Protein AF-A0A196S9U8-F1 (afdb_monomer_lite)

Sequence (326 aa):
GNDSFGKNVRATVTFNVAHRAVQVQTSEQLFKETKAAKAVVLGADIMLGTNAAGEVLPLSERESMLGKMKSTYNIEFYKNTNAEANA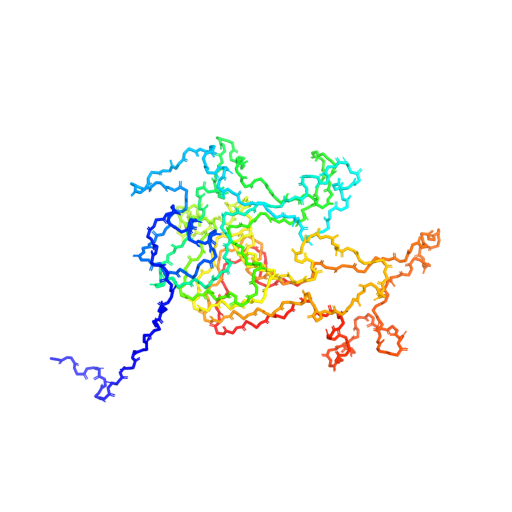YVKYVLEFKNDVYGNGYFIDAEYFTNAMDGTGQPLLFRGPLYFVSYGQVASVAGQDNAAFLIRTDGVTLYNVTLLGCSDESLQTEGGGYDLSNLNNVGTTLEINADAQILNCRIRNGRNVVRAYGGNRDGNKYFIDSLSENKGAENERIDVRIEGCVISQGREFLLKIGANRALRASKTLSSDVDACIEPNLLDENGNAYRAQSNQYLDDEYFYKTYVMTDVVLKDSVLETSGLFTVGV

pLDDT: mean 88.38, std 11.74, range [44.66, 98.94]

Secondary structure (DSSP, 8-state):
--TTSPTT----------TTPEEE-SHHHHHHHHHTT--EEESS-EETTB-TTSPBPPHHHHHHH-EEEE-SS--HHHHHTT-GGG-EEEEEEEE-S-EE-TT-EEE-HHHHS-B-TTS-BSS---PPEEEEETTTEEEE-PPPEEEEE-STTEEEES-EEESS-SGGGB-TTSSB-GGGGGGT-EEEEE-S-EEEES-EEEEEEEEEEEEES-TTSS-SEESSGGG---GGGT-EEEEEES-EEEEEEEEEEEEEES-EEPPPS---SSGGGS-----B-TTSPBPPTT-GGGTT-HHHHHHH--EEEEEES-EEEEESSEEEE-

Radius of gyration: 22.09 Å; chains: 1; bounding box: 75×48×59 Å

Organism: Blastocystis sp. subtype 1 (strain ATCC 50177 / NandII) (NCBI:txid478820)

Structure (mmCIF, N/CA/C/O backbone):
data_AF-A0A196S9U8-F1
#
_entry.id   AF-A0A196S9U8-F1
#
loop_
_atom_site.group_PDB
_atom_site.id
_atom_site.type_symbol
_atom_site.label_atom_id
_atom_site.label_alt_id
_atom_site.label_comp_id
_atom_site.label_asym_id
_atom_site.label_entity_id
_atom_site.label_seq_id
_atom_site.pdbx_PDB_ins_code
_atom_site.Cartn_x
_atom_site.Cartn_y
_atom_site.Cartn_z
_atom_site.occupancy
_atom_site.B_iso_or_equiv
_atom_site.auth_seq_id
_atom_site.auth_comp_id
_atom_site.auth_asym_id
_atom_site.auth_atom_id
_atom_site.pdbx_PDB_model_num
ATOM 1 N N . GLY A 1 1 ? -48.251 -14.224 8.719 1.00 44.66 1 GLY A N 1
ATOM 2 C CA . GLY A 1 1 ? -47.066 -14.442 7.870 1.00 44.66 1 GLY A CA 1
ATOM 3 C C . GLY A 1 1 ? -47.330 -13.749 6.560 1.00 44.66 1 GLY A C 1
ATOM 4 O O . GLY A 1 1 ? -48.452 -13.841 6.091 1.00 44.66 1 GLY A O 1
ATOM 5 N N . ASN A 1 2 ? -46.376 -12.975 6.053 1.00 44.75 2 ASN A N 1
ATOM 6 C CA . ASN A 1 2 ? -46.556 -12.206 4.824 1.00 44.75 2 ASN A CA 1
ATOM 7 C C . ASN A 1 2 ? -46.350 -13.153 3.625 1.00 44.75 2 ASN A C 1
ATOM 9 O O . ASN A 1 2 ? -45.261 -13.705 3.485 1.00 44.75 2 ASN A O 1
ATOM 13 N N . ASP A 1 3 ? -47.381 -13.368 2.803 1.00 54.84 3 ASP A N 1
ATOM 14 C CA . ASP A 1 3 ? -47.397 -14.329 1.678 1.00 54.84 3 ASP A CA 1
ATOM 15 C C . ASP A 1 3 ? -46.516 -13.909 0.475 1.00 54.84 3 ASP A C 1
ATOM 17 O O . ASP A 1 3 ? -46.524 -14.554 -0.573 1.00 54.84 3 ASP A O 1
ATOM 21 N N . SER A 1 4 ? -45.732 -12.837 0.619 1.00 61.50 4 SER A N 1
ATOM 22 C CA . SER A 1 4 ? -44.929 -12.218 -0.444 1.00 61.50 4 SER A CA 1
ATOM 23 C C . SER A 1 4 ? -43.525 -12.809 -0.620 1.00 61.50 4 SER A C 1
ATOM 25 O O . SER A 1 4 ? -42.845 -12.470 -1.586 1.00 61.50 4 SER A O 1
ATOM 27 N N . PHE A 1 5 ? -43.059 -13.670 0.289 1.00 59.91 5 PHE A N 1
ATOM 28 C CA . PHE A 1 5 ? -41.764 -14.342 0.149 1.00 59.91 5 PHE A CA 1
ATOM 29 C C . PHE A 1 5 ? -41.973 -15.754 -0.400 1.00 59.91 5 PHE A C 1
ATOM 31 O O . PHE A 1 5 ? -42.715 -16.549 0.175 1.00 59.91 5 PHE A O 1
ATOM 38 N N . GLY A 1 6 ? -41.342 -16.049 -1.541 1.00 62.72 6 GLY A N 1
ATOM 39 C CA . GLY A 1 6 ? -41.486 -17.318 -2.254 1.00 62.72 6 GLY A CA 1
ATOM 40 C C . GLY A 1 6 ? -41.356 -18.537 -1.335 1.00 62.72 6 GLY A C 1
ATOM 41 O O . GLY A 1 6 ? -40.483 -18.609 -0.472 1.00 62.72 6 GLY A O 1
ATOM 42 N N . LYS A 1 7 ? -42.238 -19.523 -1.514 1.00 63.91 7 LYS A N 1
ATOM 43 C CA . LYS A 1 7 ? -42.129 -20.810 -0.817 1.00 63.91 7 LYS A CA 1
ATOM 44 C C . LYS A 1 7 ? -40.906 -21.553 -1.378 1.00 63.91 7 LYS A C 1
ATOM 46 O O . LYS A 1 7 ? -40.758 -21.626 -2.593 1.00 63.91 7 LYS A O 1
ATOM 51 N N . ASN A 1 8 ? -40.065 -22.109 -0.497 1.00 68.06 8 ASN A N 1
ATOM 52 C CA . ASN A 1 8 ? -38.776 -22.781 -0.779 1.00 68.06 8 ASN A CA 1
ATOM 53 C C . ASN A 1 8 ? -37.517 -21.892 -0.883 1.00 68.06 8 ASN A C 1
ATOM 55 O O . ASN A 1 8 ? -36.591 -22.229 -1.620 1.00 68.06 8 ASN A O 1
ATOM 59 N N . VAL A 1 9 ? -37.415 -20.806 -0.112 1.00 72.06 9 VAL A N 1
ATOM 60 C CA . VAL A 1 9 ? -36.121 -20.119 0.063 1.00 72.06 9 VAL A CA 1
ATOM 61 C C . VAL A 1 9 ? -35.194 -20.985 0.924 1.00 72.06 9 VAL A C 1
ATOM 63 O O . VAL A 1 9 ? -35.502 -21.282 2.078 1.00 72.06 9 VAL A O 1
ATOM 66 N N . ARG A 1 10 ? -34.049 -21.388 0.364 1.00 73.19 10 ARG A N 1
ATOM 67 C CA . ARG A 1 10 ? -32.922 -21.968 1.107 1.00 73.19 10 ARG A CA 1
ATOM 68 C C . ARG A 1 10 ? -31.770 -20.974 1.088 1.00 73.19 10 ARG A C 1
ATOM 70 O O . ARG A 1 10 ? -31.378 -20.521 0.018 1.00 73.19 10 ARG A O 1
ATOM 77 N N . ALA A 1 11 ? -31.231 -20.669 2.262 1.00 78.44 11 ALA A N 1
ATOM 78 C CA . ALA A 1 11 ? -29.981 -19.939 2.408 1.00 78.44 11 ALA A CA 1
ATOM 79 C C . ALA A 1 11 ? -28.904 -20.912 2.894 1.00 78.44 11 ALA A C 1
ATOM 81 O O . ALA A 1 11 ? -29.137 -21.678 3.829 1.00 78.44 11 ALA A O 1
ATOM 82 N N . THR A 1 12 ? -27.736 -20.868 2.261 1.00 80.25 12 THR A N 1
ATOM 83 C CA . THR A 1 12 ? -26.533 -21.554 2.737 1.00 80.25 12 THR A CA 1
ATOM 84 C C . THR A 1 12 ? -25.602 -20.496 3.302 1.00 80.25 12 THR A C 1
ATOM 86 O O . THR A 1 12 ? -25.299 -19.518 2.623 1.00 80.25 12 THR A O 1
ATOM 89 N N . VAL A 1 13 ? -25.160 -20.693 4.541 1.00 77.69 13 VAL A N 1
ATOM 90 C CA . VAL A 1 13 ? -24.162 -19.841 5.189 1.00 77.69 13 VAL A CA 1
ATOM 91 C C . VAL A 1 13 ? -22.891 -20.663 5.354 1.00 77.69 13 VAL A C 1
ATOM 93 O O . VAL A 1 13 ? -22.926 -21.737 5.951 1.00 77.69 13 VAL A O 1
ATOM 96 N N . THR A 1 14 ? -21.781 -20.158 4.824 1.00 76.56 14 THR A N 1
ATOM 97 C CA . THR A 1 14 ? -20.452 -20.752 4.996 1.00 76.56 14 THR A CA 1
ATOM 98 C C . THR A 1 14 ? -19.680 -19.924 6.012 1.00 76.56 14 THR A C 1
ATOM 100 O O . THR A 1 14 ? -19.528 -18.717 5.839 1.00 76.56 14 THR A O 1
ATOM 103 N N . PHE A 1 15 ? -19.181 -20.571 7.063 1.00 73.19 15 PHE A N 1
ATOM 104 C CA . PHE A 1 15 ? -18.294 -19.947 8.040 1.00 73.19 15 PHE A CA 1
ATOM 105 C C . PHE A 1 15 ? -16.851 -20.335 7.727 1.00 73.19 15 PHE A C 1
ATOM 107 O O . PHE A 1 15 ? -16.522 -21.520 7.697 1.00 73.19 15 PHE A O 1
ATOM 114 N N . ASN A 1 16 ? -15.987 -19.340 7.539 1.00 74.62 16 ASN A N 1
ATOM 115 C CA . ASN A 1 16 ? -14.548 -19.557 7.440 1.00 74.62 16 ASN A CA 1
ATOM 116 C C . ASN A 1 16 ? -13.942 -19.423 8.839 1.00 74.62 16 ASN A C 1
ATOM 118 O O . ASN A 1 16 ? -13.963 -18.345 9.428 1.00 74.62 16 ASN A O 1
ATOM 122 N N . VAL A 1 17 ? -13.426 -20.525 9.385 1.00 74.25 17 VAL A N 1
ATOM 123 C CA . VAL A 1 17 ? -12.804 -20.541 10.715 1.00 74.25 17 VAL A CA 1
ATOM 124 C C . VAL A 1 17 ? -11.290 -20.448 10.567 1.00 74.25 17 VAL A C 1
ATOM 126 O O . VAL A 1 17 ? -10.632 -21.409 10.171 1.00 74.25 17 VAL A O 1
ATOM 129 N N . ALA A 1 18 ? -10.720 -19.305 10.941 1.00 81.38 18 ALA A N 1
ATOM 130 C CA . ALA A 1 18 ? -9.275 -19.107 10.984 1.00 81.38 18 ALA A CA 1
ATOM 131 C C . ALA A 1 18 ? -8.687 -19.700 12.282 1.00 81.38 18 ALA A C 1
ATOM 133 O O . ALA A 1 18 ? -8.378 -18.983 13.229 1.00 81.38 18 ALA A O 1
ATOM 134 N N . HIS A 1 19 ? -8.526 -21.029 12.340 1.00 70.50 19 HIS A N 1
ATOM 135 C CA . HIS A 1 19 ? -8.125 -21.785 13.548 1.00 70.50 19 HIS A CA 1
ATOM 136 C C . HIS A 1 19 ? -6.792 -21.326 14.192 1.00 70.50 19 HIS A C 1
ATOM 138 O O . HIS A 1 19 ? -6.492 -21.677 15.332 1.00 70.50 19 HIS A O 1
ATOM 144 N N . ARG A 1 20 ? -5.947 -20.577 13.476 1.00 83.94 20 ARG A N 1
ATOM 145 C CA . ARG A 1 20 ? -4.636 -20.110 13.967 1.00 83.94 20 ARG A CA 1
ATOM 146 C C . ARG A 1 20 ? -4.509 -18.588 14.045 1.00 83.94 20 ARG A C 1
ATOM 148 O O . ARG A 1 20 ? -3.433 -18.105 14.388 1.00 83.94 20 ARG A O 1
ATOM 155 N N . ALA A 1 21 ? -5.573 -17.851 13.732 1.00 92.62 21 ALA A N 1
ATOM 156 C CA . ALA A 1 21 ? -5.560 -16.401 13.833 1.00 92.62 21 ALA A CA 1
ATOM 157 C C . ALA A 1 21 ? -5.763 -15.955 15.286 1.00 92.62 21 ALA A C 1
ATOM 159 O O . ALA A 1 21 ? -6.561 -16.533 16.027 1.00 92.62 21 ALA A O 1
ATOM 160 N N . VAL A 1 22 ? -5.039 -14.915 15.692 1.00 96.88 22 VAL A N 1
ATOM 161 C CA . VAL A 1 22 ? -5.204 -14.282 17.003 1.00 96.88 22 VAL A CA 1
ATOM 162 C C . VAL A 1 22 ? -6.286 -13.219 16.898 1.00 96.88 22 VAL A C 1
ATOM 164 O O . VAL A 1 22 ? -6.227 -12.360 16.019 1.00 96.88 22 VAL A O 1
ATOM 167 N N . GLN A 1 23 ? -7.272 -13.263 17.792 1.00 96.69 23 GLN A N 1
ATOM 168 C CA . GLN A 1 23 ? -8.271 -12.205 17.850 1.00 96.69 23 GLN A CA 1
ATOM 169 C C . GLN A 1 23 ? -7.654 -10.919 18.404 1.00 96.69 23 GLN A C 1
ATOM 171 O O . GLN A 1 23 ? -7.023 -10.942 19.461 1.00 96.69 23 GLN A O 1
ATOM 176 N N . VAL A 1 24 ? -7.862 -9.806 17.704 1.00 97.94 24 VAL A N 1
ATOM 177 C CA . VAL A 1 24 ? -7.398 -8.472 18.104 1.00 97.94 24 VAL A CA 1
ATOM 178 C C . VAL A 1 24 ? -8.562 -7.484 18.098 1.00 97.94 24 VAL A C 1
ATOM 180 O O . VAL A 1 24 ? -9.458 -7.566 17.258 1.00 97.94 24 VAL A O 1
ATOM 183 N N . GLN A 1 25 ? -8.574 -6.577 19.070 1.00 97.62 25 GLN A N 1
ATOM 184 C CA . GLN A 1 25 ? -9.645 -5.593 19.279 1.00 97.62 25 GLN A CA 1
ATOM 185 C C . GLN A 1 25 ? -9.109 -4.178 19.527 1.00 97.62 25 GLN A C 1
ATOM 187 O O . GLN A 1 25 ? -9.885 -3.234 19.585 1.00 97.62 25 GLN A O 1
ATOM 192 N N . THR A 1 26 ? -7.794 -4.016 19.699 1.00 98.38 26 THR A N 1
ATOM 193 C CA . THR A 1 26 ? -7.170 -2.719 19.989 1.00 98.38 26 THR A CA 1
ATOM 194 C C . THR A 1 26 ? -5.979 -2.456 19.075 1.00 98.38 26 THR A C 1
ATOM 196 O O . THR A 1 26 ? -5.357 -3.390 18.559 1.00 98.38 26 THR A O 1
ATOM 199 N N . SER A 1 27 ? -5.623 -1.175 18.927 1.00 98.44 27 SER A N 1
ATOM 200 C CA . SER A 1 27 ? -4.421 -0.733 18.207 1.00 98.44 27 SER A CA 1
ATOM 201 C C . SER A 1 27 ? -3.171 -1.466 18.705 1.00 98.44 27 SER A C 1
ATOM 203 O O . SER A 1 27 ? -2.454 -2.079 17.917 1.00 98.44 27 SER A O 1
ATOM 205 N N . GLU A 1 28 ? -2.944 -1.488 20.022 1.00 98.06 28 GLU A N 1
ATOM 206 C CA . GLU A 1 28 ? -1.781 -2.147 20.630 1.00 98.06 28 GLU A CA 1
ATOM 207 C C . GLU A 1 28 ? -1.695 -3.640 20.270 1.00 98.06 28 GLU A C 1
ATOM 209 O O . GLU A 1 28 ? -0.635 -4.122 19.862 1.00 98.06 28 GLU A O 1
ATOM 214 N N . GLN A 1 29 ? -2.810 -4.372 20.380 1.00 98.38 29 GLN A N 1
ATOM 215 C CA . GLN A 1 29 ? -2.859 -5.795 20.041 1.00 98.38 29 GLN A CA 1
ATOM 216 C C . GLN A 1 29 ? -2.547 -6.022 18.564 1.00 98.38 29 GLN A C 1
ATOM 218 O O . GLN A 1 29 ? -1.729 -6.881 18.234 1.00 98.38 29 GLN A O 1
ATOM 223 N N . LEU A 1 30 ? -3.161 -5.238 17.677 1.00 98.56 30 LEU A N 1
ATOM 224 C CA . LEU A 1 30 ? -2.950 -5.375 16.243 1.00 98.56 30 LEU A CA 1
ATOM 225 C C . LEU A 1 30 ? -1.481 -5.118 15.870 1.00 98.56 30 LEU A C 1
ATOM 227 O O . LEU A 1 30 ? -0.873 -5.959 15.206 1.00 98.56 30 LEU A O 1
ATOM 231 N N . PHE A 1 31 ? -0.873 -4.030 16.356 1.00 98.62 31 PHE A N 1
ATOM 232 C CA . PHE A 1 31 ? 0.555 -3.743 16.147 1.00 98.62 31 PHE A CA 1
ATOM 233 C C . PHE A 1 31 ? 1.465 -4.856 16.677 1.00 98.62 31 PHE A C 1
ATOM 235 O O . PHE A 1 31 ? 2.404 -5.278 15.999 1.00 98.62 31 PHE A O 1
ATOM 242 N N . LYS A 1 32 ? 1.196 -5.352 17.888 1.00 98.31 32 LYS A N 1
ATOM 243 C CA . LYS A 1 32 ? 1.984 -6.417 18.513 1.00 98.31 32 LYS A CA 1
ATOM 244 C C . LYS A 1 32 ? 1.953 -7.710 17.695 1.00 98.31 32 LYS A C 1
ATOM 246 O O . LYS A 1 32 ? 3.008 -8.286 17.425 1.00 98.31 32 LYS A O 1
ATOM 251 N N . GLU A 1 33 ? 0.766 -8.181 17.321 1.00 98.44 33 GLU A N 1
ATOM 252 C CA . GLU A 1 33 ? 0.607 -9.497 16.693 1.00 98.44 33 GLU A CA 1
ATOM 253 C C . GLU A 1 33 ? 1.024 -9.490 15.210 1.00 98.44 33 GLU A C 1
ATOM 255 O O . GLU A 1 33 ? 1.669 -10.438 14.755 1.00 98.44 33 GLU A O 1
ATOM 260 N N . THR A 1 34 ? 0.780 -8.394 14.480 1.00 97.81 34 THR A N 1
ATOM 261 C CA . THR A 1 34 ? 1.286 -8.217 13.099 1.00 97.81 34 THR A CA 1
ATOM 262 C C . THR A 1 34 ? 2.808 -8.109 13.052 1.00 97.81 34 THR A C 1
ATOM 264 O O . THR A 1 34 ? 3.447 -8.752 12.217 1.00 97.81 34 THR A O 1
ATOM 267 N N . LYS A 1 35 ? 3.431 -7.394 14.003 1.00 97.38 35 LYS A N 1
ATOM 268 C CA . LYS A 1 35 ? 4.897 -7.356 14.147 1.00 97.38 35 LYS A CA 1
ATOM 269 C C . LYS A 1 35 ? 5.481 -8.739 14.440 1.00 97.38 35 LYS A C 1
ATOM 271 O O . LYS A 1 35 ? 6.574 -9.046 13.966 1.00 97.38 35 LYS A O 1
ATOM 276 N N . ALA A 1 36 ? 4.745 -9.574 15.173 1.00 97.75 36 ALA A N 1
ATOM 277 C CA . ALA A 1 36 ? 5.076 -10.976 15.418 1.00 97.75 36 ALA A CA 1
ATOM 278 C C . ALA A 1 36 ? 4.734 -11.913 14.238 1.00 97.75 36 ALA A C 1
ATOM 280 O O . ALA A 1 36 ? 4.849 -13.129 14.387 1.00 97.75 36 ALA A O 1
ATOM 281 N N . ALA A 1 37 ? 4.323 -11.365 13.086 1.00 97.75 37 ALA A N 1
ATOM 282 C CA . ALA A 1 37 ? 3.957 -12.088 11.868 1.00 97.75 37 ALA A CA 1
ATOM 283 C C . ALA A 1 37 ? 2.874 -13.162 12.073 1.00 97.75 37 ALA A C 1
ATOM 285 O O . ALA A 1 37 ? 2.869 -14.199 11.404 1.00 97.75 37 ALA A O 1
ATOM 286 N N . LYS A 1 38 ? 1.944 -12.929 13.005 1.00 97.81 38 LYS A N 1
ATOM 287 C CA . LYS A 1 38 ? 0.804 -13.823 13.219 1.00 97.81 38 LYS A CA 1
ATOM 288 C C . LYS A 1 38 ? -0.366 -13.432 12.333 1.00 97.81 38 LYS A C 1
ATOM 290 O O . LYS A 1 38 ? -0.599 -12.249 12.101 1.00 97.81 38 LYS A O 1
ATOM 295 N N . ALA A 1 39 ? -1.124 -14.436 11.899 1.00 97.69 39 ALA A N 1
ATOM 296 C CA . ALA A 1 39 ? -2.444 -14.205 11.337 1.00 97.69 39 ALA A CA 1
ATOM 297 C C . ALA A 1 39 ? -3.355 -13.585 12.408 1.00 97.69 39 ALA A C 1
ATOM 299 O O . ALA A 1 39 ? -3.298 -13.985 13.579 1.00 97.69 39 ALA A O 1
ATOM 300 N N . VAL A 1 40 ? -4.200 -12.635 12.017 1.00 98.12 40 VAL A N 1
ATOM 301 C CA . VAL A 1 40 ? -5.085 -11.909 12.940 1.00 98.12 40 VAL A CA 1
ATOM 302 C C . VAL A 1 40 ? -6.533 -11.946 12.478 1.00 98.12 40 VAL A C 1
ATOM 304 O O . VAL A 1 40 ? -6.820 -11.960 11.283 1.00 98.12 40 VAL A O 1
ATOM 307 N N . VAL A 1 41 ? -7.455 -11.949 13.437 1.00 97.69 41 VAL A N 1
ATOM 308 C CA . VAL A 1 41 ? -8.890 -11.786 13.195 1.00 97.69 41 VAL A CA 1
ATOM 309 C C . VAL A 1 41 ? -9.412 -10.602 13.998 1.00 97.69 41 VAL A C 1
ATOM 311 O O . VAL A 1 41 ? -9.201 -10.523 15.208 1.00 97.69 41 VAL A O 1
ATOM 314 N N . LEU A 1 42 ? -10.079 -9.659 13.339 1.00 98.06 42 LEU A N 1
ATOM 315 C CA . LEU A 1 42 ? -10.619 -8.483 14.011 1.00 98.06 42 LEU A CA 1
ATOM 316 C C . LEU A 1 42 ? -11.874 -8.860 14.804 1.00 98.06 42 LEU A C 1
ATOM 318 O O . LEU A 1 42 ? -12.775 -9.547 14.311 1.00 98.06 42 LEU A O 1
ATOM 322 N N . GLY A 1 43 ? -11.908 -8.422 16.060 1.00 97.00 43 GLY A N 1
ATOM 323 C CA . GLY A 1 43 ? -13.071 -8.522 16.943 1.00 97.00 43 GLY A CA 1
ATOM 324 C C . GLY A 1 43 ? -13.800 -7.198 17.170 1.00 97.00 43 GLY A C 1
ATOM 325 O O . GLY A 1 43 ? -14.804 -7.199 17.874 1.00 97.00 43 GLY A O 1
ATOM 326 N N . ALA A 1 44 ? -13.279 -6.097 16.633 1.00 97.88 44 ALA A N 1
ATOM 327 C CA . ALA A 1 44 ? -13.841 -4.755 16.711 1.00 97.88 44 ALA A CA 1
ATOM 328 C C . ALA A 1 44 ? -13.229 -3.883 15.607 1.00 97.88 44 ALA A C 1
ATOM 330 O O . ALA A 1 44 ? -12.207 -4.255 15.023 1.00 97.88 44 ALA A O 1
ATOM 331 N N . ASP A 1 45 ? -13.829 -2.720 15.372 1.00 98.56 45 ASP A N 1
ATOM 332 C CA . ASP A 1 45 ? -13.200 -1.640 14.620 1.00 98.56 45 ASP A CA 1
ATOM 333 C C . ASP A 1 45 ? -11.977 -1.107 15.376 1.00 98.56 45 ASP A C 1
ATOM 335 O O . ASP A 1 45 ? -12.017 -0.933 16.597 1.00 98.56 45 ASP A O 1
ATOM 339 N N . ILE A 1 46 ? -10.878 -0.859 14.660 1.00 98.69 46 ILE A N 1
ATOM 340 C CA . ILE A 1 46 ? -9.603 -0.460 15.261 1.00 98.69 46 ILE A CA 1
ATOM 341 C C . ILE A 1 46 ? -9.139 0.875 14.682 1.00 98.69 46 ILE A C 1
ATOM 343 O O . ILE A 1 46 ? -8.661 0.948 13.551 1.00 98.69 46 ILE A O 1
ATOM 347 N N . MET A 1 47 ? -9.187 1.913 15.518 1.00 98.50 47 MET A N 1
ATOM 348 C CA . MET A 1 47 ? -8.468 3.167 15.290 1.00 98.50 47 MET A CA 1
ATOM 349 C C . MET A 1 47 ? -7.004 2.981 15.687 1.00 98.50 47 MET A C 1
ATOM 351 O O . MET A 1 47 ? -6.694 2.746 16.856 1.00 98.50 47 MET A O 1
ATOM 355 N N . LEU A 1 48 ? -6.081 3.057 14.731 1.00 98.69 48 LEU A N 1
ATOM 356 C CA . LEU A 1 48 ? -4.658 2.926 15.022 1.00 98.69 48 LEU A CA 1
ATOM 357 C C . LEU A 1 48 ? -4.149 4.163 15.766 1.00 98.69 48 LEU A C 1
ATOM 359 O O . LEU A 1 48 ? -4.485 5.297 15.440 1.00 98.69 48 LEU A O 1
ATOM 363 N N . GLY A 1 49 ? -3.252 3.950 16.728 1.00 98.12 49 GLY A N 1
ATOM 364 C CA . GLY A 1 49 ? -2.612 5.043 17.464 1.00 98.12 49 GLY A CA 1
ATOM 365 C C . GLY A 1 49 ? -3.448 5.564 18.631 1.00 98.12 49 GLY A C 1
ATOM 366 O O . GLY A 1 49 ? -3.194 6.671 19.103 1.00 98.12 49 GLY A O 1
ATOM 367 N N . THR A 1 50 ? -4.413 4.773 19.104 1.00 98.56 50 THR A N 1
ATOM 368 C CA . THR A 1 50 ? -5.146 5.015 20.350 1.00 98.56 50 THR A CA 1
ATOM 369 C C . THR A 1 50 ? -4.764 4.014 21.439 1.00 98.56 50 THR A C 1
ATOM 371 O O . THR A 1 50 ? -4.310 2.899 21.158 1.00 98.56 50 THR A O 1
ATOM 374 N N . ASN A 1 51 ? -4.979 4.396 22.696 1.00 96.62 51 ASN A N 1
ATOM 375 C CA . ASN A 1 51 ? -4.909 3.480 23.832 1.00 96.62 51 ASN A CA 1
ATOM 376 C C . ASN A 1 51 ? -6.203 2.643 23.966 1.00 96.62 51 ASN A C 1
ATOM 378 O O . ASN A 1 51 ? -7.142 2.775 23.177 1.00 96.62 51 ASN A O 1
ATOM 382 N N . ALA A 1 52 ? -6.268 1.776 24.982 1.00 91.62 52 ALA A N 1
ATOM 383 C CA . ALA A 1 52 ? -7.430 0.918 25.240 1.00 91.62 52 ALA A CA 1
ATOM 384 C C . ALA A 1 52 ? -8.716 1.683 25.620 1.00 91.62 52 ALA A C 1
ATOM 386 O O . ALA A 1 52 ? -9.801 1.117 25.525 1.00 91.62 52 ALA A O 1
ATOM 387 N N . ALA A 1 53 ? -8.606 2.949 26.038 1.00 93.38 53 ALA A N 1
ATOM 388 C CA . ALA A 1 53 ? -9.745 3.828 26.303 1.00 93.38 53 ALA A CA 1
ATOM 389 C C . ALA A 1 53 ? -10.218 4.590 25.046 1.00 93.38 53 ALA A C 1
ATOM 391 O O . ALA A 1 53 ? -11.199 5.325 25.118 1.00 93.38 53 ALA A O 1
ATOM 392 N N . GLY A 1 54 ? -9.542 4.417 23.903 1.00 93.56 54 GLY A N 1
ATOM 393 C CA . GLY A 1 54 ? -9.830 5.136 22.658 1.00 93.56 54 GLY A CA 1
ATOM 394 C C . GLY A 1 54 ? -9.192 6.526 22.578 1.00 93.56 54 GLY A C 1
ATOM 395 O O . GLY A 1 54 ? -9.456 7.265 21.635 1.00 93.56 54 GLY A O 1
ATOM 396 N N . GLU A 1 55 ? -8.338 6.895 23.534 1.00 97.56 55 GLU A N 1
ATOM 397 C CA . GLU A 1 55 ? -7.659 8.191 23.528 1.00 97.56 55 GLU A CA 1
ATOM 398 C C . GLU A 1 55 ? -6.451 8.154 22.588 1.00 97.56 55 GLU A C 1
ATOM 400 O O . GLU A 1 55 ? -5.692 7.180 22.568 1.00 97.56 55 GLU A O 1
ATOM 405 N N . VAL A 1 56 ? -6.251 9.230 21.825 1.00 98.06 56 VAL A N 1
ATOM 406 C CA . VAL A 1 56 ? -5.139 9.354 20.875 1.00 98.06 56 VAL A CA 1
ATOM 407 C C . VAL A 1 56 ? -3.808 9.411 21.622 1.00 98.06 56 VAL A C 1
ATOM 409 O O . VAL A 1 56 ? -3.611 10.243 22.509 1.00 98.06 56 VAL A O 1
ATOM 412 N N . LEU A 1 57 ? -2.866 8.558 21.226 1.00 98.19 57 LEU A N 1
ATOM 413 C CA . LEU A 1 57 ? -1.526 8.529 21.802 1.00 98.19 57 LEU A CA 1
ATOM 414 C C . LEU A 1 57 ? -0.739 9.810 21.452 1.00 98.19 57 LEU A C 1
ATOM 416 O O . LEU A 1 57 ? -0.936 10.399 20.374 1.00 98.19 57 LEU A O 1
ATOM 420 N N . PRO A 1 58 ? 0.203 10.241 22.312 1.00 97.56 58 PRO A N 1
ATOM 421 C CA . PRO A 1 58 ? 1.093 11.360 22.022 1.00 97.56 58 PRO A CA 1
ATOM 422 C C . PRO A 1 58 ? 1.806 11.218 20.670 1.00 97.56 58 PRO A C 1
ATOM 424 O O . PRO A 1 58 ? 2.136 10.117 20.229 1.00 97.56 58 PRO A O 1
ATOM 427 N N . LEU A 1 59 ? 2.094 12.350 20.018 1.00 96.19 59 LEU A N 1
ATOM 428 C CA . LEU A 1 59 ? 2.720 12.374 18.688 1.00 96.19 59 LEU A CA 1
ATOM 429 C C . LEU A 1 59 ? 4.038 11.586 18.642 1.00 96.19 59 LEU A C 1
ATOM 431 O O . LEU A 1 59 ? 4.258 10.832 17.701 1.00 96.19 59 LEU A O 1
ATOM 435 N N . SER A 1 60 ? 4.881 11.723 19.669 1.00 96.75 60 SER A N 1
ATOM 436 C CA . SER A 1 60 ? 6.164 11.017 19.774 1.00 96.75 60 SER A CA 1
ATOM 437 C C . SER A 1 60 ? 6.006 9.500 19.891 1.00 96.75 60 SER A C 1
ATOM 439 O O . SER A 1 60 ? 6.840 8.749 19.393 1.00 96.75 60 SER A O 1
ATOM 441 N N . GLU A 1 61 ? 4.937 9.041 20.544 1.00 97.56 61 GLU A N 1
ATOM 442 C CA . GLU A 1 61 ? 4.644 7.616 20.672 1.00 97.56 61 GLU A CA 1
ATOM 443 C C . GLU A 1 61 ? 4.191 7.053 19.327 1.00 97.56 61 GLU A C 1
ATOM 445 O O . GLU A 1 61 ? 4.794 6.099 18.837 1.00 97.56 61 GLU A O 1
ATOM 450 N N . ARG A 1 62 ? 3.243 7.721 18.656 1.00 97.12 62 ARG A N 1
ATOM 451 C CA . ARG A 1 62 ? 2.834 7.364 17.287 1.00 97.12 62 ARG A CA 1
ATOM 452 C C . ARG A 1 62 ? 4.010 7.389 16.311 1.00 97.12 62 ARG A C 1
ATOM 454 O O . ARG A 1 62 ? 4.166 6.468 15.519 1.00 97.12 62 ARG A O 1
ATOM 461 N N . GLU A 1 63 ? 4.890 8.384 16.387 1.00 96.19 63 GLU A N 1
ATOM 462 C CA . GLU A 1 63 ? 6.084 8.425 15.538 1.00 96.19 63 GLU A CA 1
ATOM 463 C C . GLU A 1 63 ? 6.973 7.185 15.719 1.00 96.19 63 GLU A C 1
ATOM 465 O O . GLU A 1 63 ? 7.473 6.644 14.733 1.00 96.19 63 GLU A O 1
ATOM 470 N N . SER A 1 64 ? 7.122 6.695 16.954 1.00 96.12 64 SER A N 1
ATOM 471 C CA . SER A 1 64 ? 7.919 5.498 17.256 1.00 96.12 64 SER A CA 1
ATOM 472 C C . SER A 1 64 ? 7.298 4.186 16.755 1.00 96.12 64 SER A C 1
ATOM 474 O O . SER A 1 64 ? 8.005 3.187 16.613 1.00 96.12 64 SER A O 1
ATOM 476 N N . MET A 1 65 ? 5.993 4.186 16.470 1.00 97.00 65 MET A N 1
ATOM 477 C CA . MET A 1 65 ? 5.263 3.027 15.950 1.00 97.00 65 MET A CA 1
ATOM 478 C C . MET A 1 65 ? 5.391 2.881 14.429 1.00 97.00 65 MET A C 1
ATOM 480 O O . MET A 1 65 ? 5.158 1.792 13.909 1.00 97.00 65 MET A O 1
ATOM 484 N N . LEU A 1 66 ? 5.766 3.951 13.718 1.00 96.56 66 LEU A N 1
ATOM 485 C CA . LEU A 1 66 ? 5.905 3.933 12.264 1.00 96.56 66 LEU A CA 1
ATOM 486 C C . LEU A 1 66 ? 7.033 2.999 11.824 1.00 96.56 66 LEU A C 1
ATOM 488 O O . LEU A 1 66 ? 8.181 3.101 12.267 1.00 96.56 66 LEU A O 1
ATOM 492 N N . GLY A 1 67 ? 6.712 2.137 10.867 1.00 96.31 67 GLY A N 1
ATOM 493 C CA . GLY A 1 67 ? 7.701 1.371 10.138 1.00 96.31 67 GLY A CA 1
ATOM 494 C C . GLY A 1 67 ? 8.415 2.216 9.087 1.00 96.31 67 GLY A C 1
ATOM 495 O O . GLY A 1 67 ? 7.937 3.271 8.659 1.00 96.31 67 GLY A O 1
ATOM 496 N N . LYS A 1 68 ? 9.583 1.739 8.655 1.00 94.31 68 LYS A N 1
ATOM 497 C CA . LYS A 1 68 ? 10.343 2.310 7.540 1.00 94.31 68 LYS A CA 1
ATOM 498 C C . LYS A 1 68 ? 10.740 1.195 6.593 1.00 94.31 68 LYS A C 1
ATOM 500 O O . LYS A 1 68 ? 11.242 0.166 7.039 1.00 94.31 68 LYS A O 1
ATOM 505 N N . MET A 1 69 ? 10.576 1.427 5.298 1.00 92.62 69 MET A N 1
ATOM 506 C CA . MET A 1 69 ? 11.154 0.572 4.269 1.00 92.62 69 MET A CA 1
ATOM 507 C C . MET A 1 69 ? 12.009 1.396 3.319 1.00 92.62 69 MET A C 1
ATOM 509 O O . MET A 1 69 ? 11.693 2.552 3.035 1.00 92.62 69 MET A O 1
ATOM 513 N N . LYS A 1 70 ? 13.093 0.80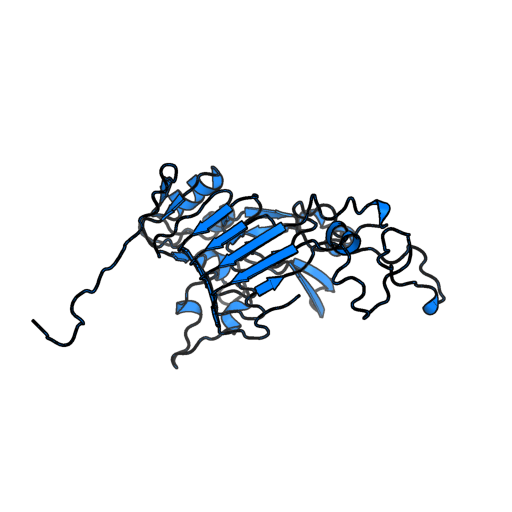0 2.816 1.00 91.94 70 LYS A N 1
ATOM 514 C CA . LYS A 1 70 ? 13.875 1.413 1.740 1.00 91.94 70 LYS A CA 1
ATOM 515 C C . LYS A 1 70 ? 12.954 1.606 0.532 1.00 91.94 70 LYS A C 1
ATOM 517 O O . LYS A 1 70 ? 12.152 0.719 0.236 1.00 91.94 70 LYS A O 1
ATOM 522 N N . SER A 1 71 ? 13.040 2.763 -0.119 1.00 91.25 71 SER A N 1
ATOM 523 C CA . SER A 1 71 ? 12.238 3.053 -1.311 1.00 91.25 71 SER A CA 1
ATOM 524 C C . SER A 1 71 ? 12.453 1.967 -2.360 1.00 91.25 71 SER A C 1
ATOM 526 O O . SER A 1 71 ? 13.592 1.656 -2.711 1.00 91.25 71 SER A O 1
ATOM 528 N N . THR A 1 72 ? 11.363 1.414 -2.878 1.00 91.31 72 THR A N 1
ATOM 529 C CA . THR A 1 72 ? 11.400 0.469 -3.999 1.00 91.31 72 THR A CA 1
ATOM 530 C C . THR A 1 72 ? 11.495 1.207 -5.336 1.00 91.31 72 THR A C 1
ATOM 532 O O . THR A 1 72 ? 11.862 0.613 -6.345 1.00 91.31 72 THR A O 1
ATOM 535 N N . TYR A 1 73 ? 11.234 2.515 -5.353 1.00 90.44 73 TYR A N 1
ATOM 536 C CA . TYR A 1 73 ? 11.399 3.375 -6.524 1.00 90.44 73 TYR A CA 1
ATOM 537 C C . TYR A 1 73 ? 12.829 3.936 -6.664 1.00 90.44 73 TYR A C 1
ATOM 539 O O . TYR A 1 73 ? 13.689 3.694 -5.818 1.00 90.44 73 TYR A O 1
ATOM 547 N N . ASN A 1 74 ? 13.093 4.704 -7.727 1.00 88.06 74 ASN A N 1
ATOM 548 C CA . ASN A 1 74 ? 14.390 5.336 -7.989 1.00 88.06 74 ASN A CA 1
ATOM 549 C C . ASN A 1 74 ? 14.862 6.242 -6.827 1.00 88.06 74 ASN A C 1
ATOM 551 O O . ASN A 1 74 ? 14.178 7.196 -6.462 1.00 88.06 74 ASN A O 1
ATOM 555 N N . ILE A 1 75 ? 16.076 5.981 -6.321 1.00 88.50 75 ILE A N 1
ATOM 556 C CA . ILE A 1 75 ? 16.731 6.727 -5.231 1.00 88.50 75 ILE A CA 1
ATOM 557 C C . ILE A 1 75 ? 17.982 7.516 -5.664 1.00 88.50 75 ILE A C 1
ATOM 559 O O . ILE A 1 75 ? 18.710 8.023 -4.811 1.00 88.50 75 ILE A O 1
ATOM 563 N N . GLU A 1 76 ? 18.278 7.621 -6.963 1.00 87.81 76 GLU A N 1
ATOM 564 C CA . GLU A 1 76 ? 19.505 8.260 -7.473 1.00 87.81 76 GLU A CA 1
ATOM 565 C C . GLU A 1 76 ? 19.657 9.715 -7.006 1.00 87.81 76 GLU A C 1
ATOM 567 O O . GLU A 1 76 ? 20.766 10.145 -6.703 1.00 87.81 76 GLU A O 1
ATOM 572 N N . PHE A 1 77 ? 18.561 10.462 -6.844 1.00 87.88 77 PHE A N 1
ATOM 573 C CA . PHE A 1 77 ? 18.610 11.805 -6.257 1.00 87.88 77 PHE A CA 1
ATOM 574 C C . PHE A 1 77 ? 19.233 11.816 -4.853 1.00 87.88 77 PHE A C 1
ATOM 576 O O . PHE A 1 77 ? 20.096 12.645 -4.561 1.00 87.88 77 PHE A O 1
ATOM 583 N N . TYR A 1 78 ? 18.853 10.868 -3.996 1.00 90.31 78 TYR A N 1
ATOM 584 C CA . TYR A 1 78 ? 19.397 10.754 -2.644 1.00 90.31 78 TYR A CA 1
ATOM 585 C C . TYR A 1 78 ? 20.862 10.312 -2.654 1.00 90.31 78 TYR A C 1
ATOM 587 O O . TYR A 1 78 ? 21.647 10.802 -1.845 1.00 90.31 78 TYR A O 1
ATOM 595 N N . LYS A 1 79 ? 21.265 9.450 -3.597 1.00 88.88 79 LYS A N 1
ATOM 596 C CA . LYS A 1 79 ? 22.683 9.105 -3.792 1.00 88.88 79 LYS A CA 1
ATOM 597 C C . LYS A 1 79 ? 23.499 10.330 -4.209 1.00 88.88 79 LYS A C 1
ATOM 599 O O . LYS A 1 79 ? 24.503 10.643 -3.578 1.00 88.88 79 LYS A O 1
ATOM 604 N N . ASN A 1 80 ? 23.016 11.075 -5.202 1.00 88.94 80 ASN A N 1
ATOM 605 C CA . ASN A 1 80 ? 23.689 12.257 -5.749 1.00 88.94 80 ASN A CA 1
ATOM 606 C C . ASN A 1 80 ? 23.786 13.422 -4.751 1.00 88.94 80 ASN A C 1
ATOM 608 O O . ASN A 1 80 ? 24.630 14.300 -4.908 1.00 88.94 80 ASN A O 1
ATOM 612 N N . THR A 1 81 ? 22.938 13.434 -3.721 1.00 89.50 81 THR A N 1
ATOM 613 C CA . THR A 1 81 ? 22.928 14.449 -2.655 1.00 89.50 81 THR A CA 1
ATOM 614 C C . THR A 1 81 ? 23.547 13.961 -1.341 1.00 89.50 81 THR A C 1
ATOM 616 O O . THR A 1 81 ? 23.455 14.658 -0.332 1.00 89.50 81 THR A O 1
ATOM 619 N N . ASN A 1 82 ? 24.203 12.790 -1.332 1.00 91.25 82 ASN A N 1
ATOM 620 C CA . ASN A 1 82 ? 24.778 12.154 -0.136 1.00 91.25 82 ASN A CA 1
ATOM 621 C C . ASN A 1 82 ? 23.762 11.953 1.009 1.00 91.25 82 ASN A C 1
ATOM 623 O O . ASN A 1 82 ? 24.102 12.020 2.189 1.00 91.25 82 ASN A O 1
ATOM 627 N N . ALA A 1 83 ? 22.504 11.693 0.655 1.00 90.81 83 ALA A N 1
ATOM 628 C CA . ALA A 1 83 ? 21.371 11.548 1.561 1.00 90.81 83 ALA A CA 1
ATOM 629 C C . ALA A 1 83 ? 20.680 10.177 1.429 1.00 90.81 83 ALA A C 1
ATOM 631 O O . ALA A 1 83 ? 19.493 10.061 1.726 1.00 90.81 83 ALA A O 1
ATOM 632 N N . GLU A 1 84 ? 21.391 9.124 0.998 1.00 89.75 84 GLU A N 1
ATOM 633 C CA . GLU A 1 84 ? 20.809 7.781 0.796 1.00 89.75 84 GLU A CA 1
ATOM 634 C C . GLU A 1 84 ? 20.132 7.228 2.062 1.00 89.75 84 GLU A C 1
ATOM 636 O O . GLU A 1 84 ? 19.096 6.573 1.973 1.00 89.75 84 GLU A O 1
ATOM 641 N N . ALA A 1 85 ? 20.642 7.565 3.251 1.00 88.81 85 ALA A N 1
ATOM 642 C CA . ALA A 1 85 ? 20.021 7.195 4.525 1.00 88.81 85 ALA A CA 1
ATOM 643 C C . ALA A 1 85 ? 18.586 7.739 4.699 1.00 88.81 85 ALA A C 1
ATOM 645 O O . ALA A 1 85 ? 17.843 7.236 5.539 1.00 88.81 85 ALA A O 1
ATOM 646 N N . ASN A 1 86 ? 18.188 8.736 3.900 1.00 88.38 86 ASN A N 1
ATOM 647 C CA . ASN A 1 86 ? 16.851 9.329 3.884 1.00 88.38 86 ASN A CA 1
ATOM 648 C C . ASN A 1 86 ? 15.944 8.757 2.780 1.00 88.38 86 ASN A C 1
ATOM 650 O O . ASN A 1 86 ? 14.788 9.161 2.688 1.00 88.38 86 ASN A O 1
ATOM 654 N N . ALA A 1 87 ? 16.428 7.820 1.958 1.00 90.06 87 ALA A N 1
ATOM 655 C CA . ALA A 1 87 ? 15.674 7.208 0.862 1.00 90.06 87 ALA A CA 1
ATOM 656 C C . ALA A 1 87 ? 14.752 6.070 1.349 1.00 90.06 87 ALA A C 1
ATOM 658 O O . ALA A 1 87 ? 14.795 4.940 0.851 1.00 90.06 87 ALA A O 1
ATOM 659 N N . TYR A 1 88 ? 13.934 6.361 2.360 1.00 91.31 88 TYR A N 1
ATOM 660 C CA . TYR A 1 88 ? 12.959 5.437 2.931 1.00 91.31 88 TYR A CA 1
ATOM 661 C C . TYR A 1 88 ? 11.563 6.049 2.925 1.00 91.31 88 TYR A C 1
ATOM 663 O O . TYR A 1 88 ? 11.399 7.244 3.155 1.00 91.31 88 TYR A O 1
ATOM 671 N N . VAL A 1 89 ? 10.553 5.216 2.710 1.00 92.56 89 VAL A N 1
ATOM 672 C CA . VAL A 1 89 ? 9.160 5.590 2.961 1.00 92.56 89 VAL A CA 1
ATOM 673 C C . VAL A 1 89 ? 8.729 5.040 4.311 1.00 92.56 89 VAL A C 1
ATOM 675 O O . VAL A 1 89 ? 9.245 4.022 4.789 1.00 92.56 89 VAL A O 1
ATOM 678 N N . LYS A 1 90 ? 7.797 5.739 4.948 1.00 95.06 90 LYS A N 1
ATOM 679 C CA . LYS A 1 90 ? 7.168 5.292 6.185 1.00 95.06 90 LYS A CA 1
ATOM 680 C C . LYS A 1 90 ? 5.936 4.453 5.876 1.00 95.06 90 LYS A C 1
ATOM 682 O O . LYS A 1 90 ? 5.271 4.664 4.860 1.00 95.06 90 LYS A O 1
ATOM 687 N N . TYR A 1 91 ? 5.616 3.553 6.794 1.00 97.19 91 TYR A N 1
ATOM 688 C CA . TYR A 1 91 ? 4.332 2.874 6.808 1.00 97.19 91 TYR A CA 1
ATOM 689 C C . TYR A 1 91 ? 3.738 2.808 8.209 1.00 97.19 91 TYR A C 1
ATOM 691 O O . TYR A 1 91 ? 4.482 2.840 9.192 1.00 97.19 91 TYR A O 1
ATOM 699 N N . VAL A 1 92 ? 2.408 2.733 8.307 1.00 98.12 92 VAL A N 1
ATOM 700 C CA . VAL A 1 92 ? 1.740 2.599 9.610 1.00 98.12 92 VAL A CA 1
ATOM 701 C C . VAL A 1 92 ? 1.761 1.144 10.049 1.00 98.12 92 VAL A C 1
ATOM 703 O O . VAL A 1 92 ? 2.310 0.847 11.102 1.00 98.12 92 VAL A O 1
ATOM 706 N N . LEU A 1 93 ? 1.243 0.226 9.233 1.00 98.44 93 LEU A N 1
ATOM 707 C CA . LEU A 1 93 ? 1.143 -1.188 9.590 1.00 98.44 93 LEU A CA 1
ATOM 708 C C . LEU A 1 93 ? 1.558 -2.088 8.420 1.00 98.44 93 LEU A C 1
ATOM 710 O O . LEU A 1 93 ? 1.155 -1.874 7.281 1.00 98.44 93 LEU A O 1
ATOM 714 N N . GLU A 1 94 ? 2.358 -3.113 8.705 1.00 98.56 94 GLU A N 1
ATOM 715 C CA . GLU A 1 94 ? 2.757 -4.121 7.719 1.00 98.56 94 GLU A CA 1
ATOM 716 C C . GLU A 1 94 ? 2.073 -5.450 8.031 1.00 98.56 94 GLU A C 1
ATOM 718 O O . GLU A 1 94 ? 2.216 -5.995 9.129 1.00 98.56 94 GLU A O 1
ATOM 723 N N . PHE A 1 95 ? 1.366 -5.994 7.045 1.00 98.62 95 PHE A N 1
ATOM 724 C CA . PHE A 1 95 ? 0.782 -7.323 7.122 1.00 98.62 95 PHE A CA 1
ATOM 725 C C . PHE A 1 95 ? 1.788 -8.349 6.600 1.00 98.62 95 PHE A C 1
ATOM 727 O O . PHE A 1 95 ? 2.161 -8.357 5.427 1.00 98.62 95 PHE A O 1
ATOM 734 N N . LYS A 1 96 ? 2.242 -9.214 7.509 1.00 98.19 96 LYS A N 1
ATOM 735 C CA . LYS A 1 96 ? 3.183 -10.314 7.229 1.00 98.19 96 LYS A CA 1
ATOM 736 C C . LYS A 1 96 ? 2.505 -11.682 7.199 1.00 98.19 96 LYS A C 1
ATOM 738 O O . LYS A 1 96 ? 3.170 -12.701 7.061 1.00 98.19 96 LYS A O 1
ATOM 743 N N . ASN A 1 97 ? 1.199 -11.703 7.436 1.00 98.19 97 ASN A N 1
ATOM 744 C CA . ASN A 1 97 ? 0.366 -12.891 7.504 1.00 98.19 97 ASN A CA 1
ATOM 745 C C . ASN A 1 97 ? -1.098 -12.475 7.298 1.00 98.19 97 ASN A C 1
ATOM 747 O O . ASN A 1 97 ? -1.395 -11.279 7.247 1.00 98.19 97 ASN A O 1
ATOM 751 N N . ASP A 1 98 ? -1.993 -13.453 7.209 1.00 98.12 98 ASP A N 1
ATOM 752 C CA . ASP A 1 98 ? -3.401 -13.228 6.893 1.00 98.12 98 ASP A CA 1
ATOM 753 C C . ASP A 1 98 ? -4.117 -12.303 7.886 1.00 98.12 98 ASP A C 1
ATOM 755 O O . ASP A 1 98 ? -3.899 -12.353 9.104 1.00 98.12 98 ASP A O 1
ATOM 759 N N . VAL A 1 99 ? -5.051 -11.513 7.359 1.00 98.31 99 VAL A N 1
ATOM 760 C CA . VAL A 1 99 ? -5.914 -10.611 8.128 1.00 98.31 99 VAL A CA 1
ATOM 761 C C . VAL A 1 99 ? -7.368 -10.909 7.798 1.00 98.31 99 VAL A C 1
ATOM 763 O O . VAL A 1 99 ? -7.823 -10.712 6.672 1.00 98.31 99 VAL A O 1
ATOM 766 N N . TYR A 1 100 ? -8.118 -11.329 8.809 1.00 97.75 100 TYR A N 1
ATOM 767 C CA . TYR A 1 100 ? -9.545 -11.612 8.710 1.00 97.75 100 TYR A CA 1
ATOM 768 C C . TYR A 1 100 ? -10.331 -10.486 9.386 1.00 97.75 100 TYR A C 1
ATOM 770 O O . TYR A 1 100 ? -10.308 -10.350 10.607 1.00 97.75 100 TYR A O 1
ATOM 778 N N . GLY A 1 101 ? -11.021 -9.656 8.609 1.00 96.25 101 GLY A N 1
ATOM 779 C CA . GLY A 1 101 ? -11.634 -8.434 9.132 1.00 96.25 101 GLY A CA 1
ATOM 780 C C . GLY A 1 101 ? -12.992 -8.605 9.800 1.00 96.25 101 GLY A C 1
ATOM 781 O O . GLY A 1 101 ? -13.382 -7.743 10.571 1.00 96.25 101 GLY A O 1
ATOM 782 N N . ASN A 1 102 ? -13.737 -9.681 9.522 1.00 92.75 102 ASN A N 1
ATOM 783 C CA . ASN A 1 102 ? -15.127 -9.848 9.987 1.00 92.75 102 ASN A CA 1
ATOM 784 C C . ASN A 1 102 ? -16.058 -8.655 9.661 1.00 92.75 102 ASN A C 1
ATOM 786 O O . ASN A 1 102 ? -17.084 -8.474 10.310 1.00 92.75 102 ASN A O 1
ATOM 790 N N . GLY A 1 103 ? -15.724 -7.858 8.643 1.00 91.62 103 GLY A N 1
ATOM 791 C CA . GLY A 1 103 ? -16.437 -6.633 8.284 1.00 91.62 103 GLY A CA 1
ATOM 792 C C . GLY A 1 103 ? -16.005 -5.384 9.060 1.00 91.62 103 GLY A C 1
ATOM 793 O O . GLY A 1 103 ? -16.454 -4.300 8.697 1.00 91.62 103 GLY A O 1
ATOM 794 N N . TYR A 1 104 ? -15.127 -5.514 10.060 1.00 98.50 104 TYR A N 1
ATOM 795 C CA . TYR A 1 104 ? -14.556 -4.391 10.805 1.00 98.50 104 TYR A CA 1
ATOM 796 C C . TYR A 1 104 ? -13.512 -3.624 9.991 1.00 98.50 104 TYR A C 1
ATOM 798 O O . TYR A 1 104 ? -12.957 -4.134 9.002 1.00 98.50 104 TYR A O 1
ATOM 806 N N . PHE A 1 105 ? -13.230 -2.397 10.428 1.00 98.69 105 PHE A N 1
ATOM 807 C CA . PHE A 1 105 ? -12.205 -1.551 9.836 1.00 98.69 105 PHE A CA 1
ATOM 808 C C . PHE A 1 105 ? -10.906 -1.475 10.646 1.00 98.69 105 PHE A C 1
ATOM 810 O O . PHE A 1 105 ? -10.876 -1.663 11.863 1.00 98.69 105 PHE A O 1
ATOM 817 N N . ILE A 1 106 ? -9.827 -1.144 9.937 1.00 98.88 106 ILE A N 1
ATOM 818 C CA . ILE A 1 106 ? -8.571 -0.642 10.490 1.00 98.88 106 ILE A CA 1
ATOM 819 C C . ILE A 1 106 ? -8.359 0.754 9.902 1.00 98.88 106 ILE A C 1
ATOM 821 O O . ILE A 1 106 ? -8.312 0.901 8.677 1.00 98.88 106 ILE A O 1
ATOM 825 N N . ASP A 1 107 ? -8.229 1.759 10.764 1.00 98.81 107 ASP A N 1
ATOM 826 C CA . ASP A 1 107 ? -8.124 3.166 10.369 1.00 98.81 107 ASP A CA 1
ATOM 827 C C . ASP A 1 107 ? -6.790 3.783 10.799 1.00 98.81 107 ASP A C 1
ATOM 829 O O . ASP A 1 107 ? -6.388 3.693 11.962 1.00 98.81 107 ASP A O 1
ATOM 833 N N . ALA A 1 108 ? -6.095 4.397 9.841 1.00 98.38 108 ALA A N 1
ATOM 834 C CA . ALA A 1 108 ? -4.794 5.030 10.013 1.00 98.38 108 ALA A CA 1
ATOM 835 C C . ALA A 1 108 ? -4.846 6.562 10.213 1.00 98.38 108 ALA A C 1
ATOM 837 O O . ALA A 1 108 ? -3.781 7.184 10.260 1.00 98.38 108 ALA A O 1
ATOM 838 N N . GLU A 1 109 ? -6.033 7.161 10.378 1.00 96.81 109 GLU A N 1
ATOM 839 C CA . GLU A 1 109 ? -6.294 8.602 10.577 1.00 96.81 109 GLU A CA 1
ATOM 840 C C . GLU A 1 109 ? -5.246 9.306 11.444 1.00 96.81 109 GLU A C 1
ATOM 842 O O . GLU A 1 109 ? -4.601 10.268 11.019 1.00 96.81 109 GLU A O 1
ATOM 847 N N . TYR A 1 110 ? -5.005 8.793 12.654 1.00 97.12 110 TYR A N 1
ATOM 848 C CA . TYR A 1 110 ? -4.104 9.443 13.604 1.00 97.12 110 TYR A CA 1
ATOM 849 C C . TYR A 1 110 ? -2.625 9.363 13.211 1.00 97.12 110 TYR A C 1
ATOM 851 O O . TYR A 1 110 ? -1.782 9.932 13.900 1.00 97.12 110 TYR A O 1
ATOM 859 N N . PHE A 1 111 ? -2.269 8.705 12.114 1.00 96.69 111 PHE A N 1
ATOM 860 C CA . PHE A 1 111 ? -0.922 8.734 11.549 1.00 96.69 111 PHE A CA 1
ATOM 861 C C . PHE A 1 111 ? -0.858 9.567 10.275 1.00 96.69 111 PHE A C 1
ATOM 863 O O . PHE A 1 111 ? 0.043 10.397 10.130 1.00 96.69 111 PHE A O 1
ATOM 870 N N . THR A 1 112 ? -1.794 9.338 9.360 1.00 94.69 112 THR A N 1
ATOM 871 C CA . THR A 1 112 ? -1.776 9.897 8.003 1.00 94.69 112 THR A CA 1
ATOM 872 C C . THR A 1 112 ? -2.279 11.335 7.957 1.00 94.69 112 THR A C 1
ATOM 874 O O . THR A 1 112 ? -1.737 12.139 7.203 1.00 94.69 112 THR A O 1
ATOM 877 N N . ASN A 1 113 ? -3.236 11.683 8.821 1.00 91.56 113 ASN A N 1
ATOM 878 C CA . ASN A 1 113 ? -3.841 13.009 8.910 1.00 91.56 113 ASN A CA 1
ATOM 879 C C . ASN A 1 113 ? -3.321 13.825 10.111 1.00 91.56 113 ASN A C 1
ATOM 881 O O . ASN A 1 113 ? -3.887 14.842 10.509 1.00 91.56 113 ASN A O 1
ATOM 885 N N . ALA A 1 114 ? -2.208 13.398 10.717 1.00 91.88 114 ALA A N 1
ATOM 886 C CA . ALA A 1 114 ? -1.551 14.158 11.774 1.00 91.88 114 ALA A CA 1
ATOM 887 C C . ALA A 1 114 ? -0.914 15.431 11.190 1.00 91.88 114 ALA A C 1
ATOM 889 O O . ALA A 1 114 ? 0.163 15.360 10.593 1.00 91.88 114 ALA A O 1
ATOM 890 N N . MET A 1 115 ? -1.558 16.584 11.386 1.00 89.50 115 MET A N 1
ATOM 891 C CA . MET A 1 115 ? -1.132 17.883 10.854 1.00 89.50 115 MET A CA 1
ATOM 892 C C . MET A 1 115 ? -0.881 18.918 11.957 1.00 89.50 115 MET A C 1
ATOM 894 O O . MET A 1 115 ? -1.431 18.820 13.055 1.00 89.50 115 MET A O 1
ATOM 898 N N . ASP A 1 116 ? -0.040 19.912 11.672 1.00 88.31 116 ASP A N 1
ATOM 899 C CA . ASP A 1 116 ? 0.067 21.109 12.509 1.00 88.31 116 ASP A CA 1
ATOM 900 C C . ASP A 1 116 ? -1.064 22.113 12.223 1.00 88.31 116 ASP A C 1
ATOM 902 O O . ASP A 1 116 ? -1.900 21.911 11.342 1.00 88.31 116 ASP A O 1
ATOM 906 N N . GLY A 1 117 ? -1.083 23.231 12.957 1.00 85.25 117 GLY A N 1
ATOM 907 C CA . GLY A 1 117 ? -2.100 24.278 12.791 1.00 85.25 117 GLY A CA 1
ATOM 908 C C . GLY A 1 117 ? -2.111 24.966 11.418 1.00 85.25 117 GLY A C 1
ATOM 909 O O . GLY A 1 117 ? -3.002 25.769 11.161 1.00 85.25 117 GLY A O 1
ATOM 910 N N . THR A 1 118 ? -1.142 24.675 10.543 1.00 85.00 118 THR A N 1
ATOM 911 C CA . THR A 1 118 ? -1.069 25.179 9.162 1.00 85.00 118 THR A CA 1
ATOM 912 C C . THR A 1 118 ? -1.481 24.133 8.120 1.00 85.00 118 THR A C 1
ATOM 914 O O . THR A 1 118 ? -1.449 24.421 6.925 1.00 85.00 118 THR A O 1
ATOM 917 N N . GLY A 1 119 ? -1.863 22.925 8.552 1.00 82.50 119 GLY A N 1
ATOM 918 C CA . GLY A 1 119 ? -2.196 21.810 7.663 1.00 82.50 119 GLY A CA 1
ATOM 919 C C . GLY A 1 119 ? -0.972 21.064 7.124 1.00 82.50 119 GLY A C 1
ATOM 920 O O . GLY A 1 119 ? -1.094 20.275 6.188 1.00 82.50 119 GLY A O 1
ATOM 921 N N . GLN A 1 120 ? 0.223 21.303 7.677 1.00 86.75 120 GLN A N 1
ATOM 922 C CA . GLN A 1 120 ? 1.420 20.573 7.265 1.00 86.75 120 GLN A CA 1
ATOM 923 C C . GLN A 1 120 ? 1.494 19.210 7.963 1.00 86.75 120 GLN A C 1
ATOM 925 O O . GLN A 1 120 ? 1.313 19.140 9.182 1.00 86.75 120 GLN A O 1
ATOM 930 N N . PRO A 1 121 ? 1.815 18.124 7.236 1.00 89.38 121 PRO A N 1
ATOM 931 C CA . PRO A 1 121 ? 1.904 16.796 7.822 1.00 89.38 121 PRO A CA 1
ATOM 932 C C . PRO A 1 121 ? 3.065 16.695 8.824 1.00 89.38 121 PRO A C 1
ATOM 934 O O . PRO A 1 121 ? 4.212 17.080 8.562 1.00 89.38 121 PRO A O 1
ATOM 937 N N . LEU A 1 122 ? 2.770 16.124 9.989 1.00 92.56 122 LEU A N 1
ATOM 938 C CA . LEU A 1 122 ? 3.711 15.923 11.089 1.00 92.56 122 LEU A CA 1
ATOM 939 C C . LEU A 1 122 ? 4.403 14.560 11.006 1.00 92.56 122 LEU A C 1
ATOM 941 O O . LEU A 1 122 ? 5.622 14.483 11.136 1.00 92.56 122 LEU A O 1
ATOM 945 N N . LEU A 1 123 ? 3.643 13.491 10.752 1.00 91.31 123 LEU A N 1
ATOM 946 C CA . LEU A 1 123 ? 4.156 12.115 10.755 1.00 91.31 123 LEU A CA 1
ATOM 947 C C . LEU A 1 123 ? 4.406 11.580 9.343 1.00 91.31 123 LEU A C 1
ATOM 949 O O . LEU A 1 123 ? 5.507 11.102 9.039 1.00 91.31 123 LEU A O 1
ATOM 953 N N . PHE A 1 124 ? 3.399 11.704 8.480 1.00 82.62 124 PHE A N 1
ATOM 954 C CA . PHE A 1 124 ? 3.357 11.190 7.112 1.00 82.62 124 PHE A CA 1
ATOM 955 C C . PHE A 1 124 ? 3.902 12.198 6.089 1.00 82.62 124 PHE A C 1
ATOM 957 O O . PHE A 1 124 ? 3.267 12.538 5.100 1.00 82.62 124 PHE A O 1
ATOM 964 N N . ARG A 1 125 ? 5.125 12.692 6.311 1.00 74.44 125 ARG A N 1
ATOM 965 C CA . ARG A 1 125 ? 5.797 13.575 5.342 1.00 74.44 125 ARG A CA 1
ATOM 966 C C . ARG A 1 125 ? 6.230 12.770 4.117 1.00 74.44 125 ARG A C 1
ATOM 968 O O . ARG A 1 125 ? 7.086 11.895 4.234 1.00 74.44 125 ARG A O 1
ATOM 975 N N . GLY A 1 126 ? 5.621 13.038 2.971 1.00 67.44 126 GLY A N 1
ATOM 976 C CA . GLY A 1 126 ? 5.874 12.367 1.697 1.00 67.44 126 GLY A CA 1
ATOM 977 C C . GLY A 1 126 ? 5.075 13.030 0.568 1.00 67.44 126 GLY A C 1
ATOM 978 O O . GLY A 1 126 ? 4.289 13.933 0.857 1.00 67.44 126 GLY A O 1
ATOM 979 N N . PRO A 1 127 ? 5.269 12.626 -0.701 1.00 78.06 127 PRO A N 1
ATOM 980 C CA . PRO A 1 127 ? 6.125 11.531 -1.177 1.00 78.06 127 PRO A CA 1
ATOM 981 C C . PRO A 1 127 ? 7.622 11.803 -0.996 1.00 78.06 127 PRO A C 1
ATOM 983 O O . PRO A 1 127 ? 8.047 12.949 -0.850 1.00 78.06 127 PRO A O 1
ATOM 986 N N . LEU A 1 128 ? 8.439 10.747 -1.060 1.00 83.62 128 LEU A N 1
ATOM 987 C CA . LEU A 1 128 ? 9.869 10.904 -1.340 1.00 83.62 128 LEU A CA 1
ATOM 988 C C . LEU A 1 128 ? 10.054 11.647 -2.663 1.00 83.62 128 LEU A C 1
ATOM 990 O O . LEU A 1 128 ? 9.267 11.470 -3.589 1.00 83.62 128 LEU A O 1
ATOM 994 N N . TYR A 1 129 ? 11.113 12.439 -2.787 1.00 81.94 129 TYR A N 1
ATOM 995 C CA . TYR A 1 129 ? 11.403 13.152 -4.024 1.00 81.94 129 TYR A CA 1
ATOM 996 C C . TYR A 1 129 ? 12.197 12.271 -4.984 1.00 81.94 129 TYR A C 1
ATOM 998 O O . TYR A 1 129 ? 13.261 11.759 -4.647 1.00 81.94 129 TYR A O 1
ATOM 1006 N N . PHE A 1 130 ? 11.704 12.146 -6.211 1.00 77.75 130 PHE A N 1
ATOM 1007 C CA . PHE A 1 130 ? 12.464 11.602 -7.330 1.00 77.75 130 PHE A CA 1
ATOM 1008 C C . PHE A 1 130 ? 13.585 12.557 -7.755 1.00 77.75 130 PHE A C 1
ATOM 1010 O O . PHE A 1 130 ? 14.699 12.132 -8.039 1.00 77.75 130 PHE A O 1
ATOM 1017 N N . VAL A 1 131 ? 13.285 13.857 -7.771 1.00 77.81 131 VAL A N 1
ATOM 1018 C CA . VAL A 1 131 ? 14.243 14.960 -7.890 1.00 77.81 131 VAL A CA 1
ATOM 1019 C C . VAL A 1 131 ? 13.666 16.168 -7.159 1.00 77.81 131 VAL A C 1
ATOM 1021 O O . VAL A 1 131 ? 12.449 16.364 -7.144 1.00 77.81 131 VAL A O 1
ATOM 1024 N N . SER A 1 132 ? 14.517 16.985 -6.548 1.00 78.75 132 SER A N 1
ATOM 1025 C CA . SER A 1 132 ? 14.114 18.257 -5.952 1.00 78.75 132 SER A CA 1
ATOM 1026 C C . SER A 1 132 ? 15.186 19.315 -6.186 1.00 78.75 132 SER A C 1
ATOM 1028 O O . SER A 1 132 ? 16.375 19.070 -5.983 1.00 78.75 132 SER A O 1
ATOM 1030 N N . TYR A 1 133 ? 14.748 20.504 -6.593 1.00 76.62 133 TYR A N 1
ATOM 1031 C CA . TYR A 1 133 ? 15.541 21.726 -6.619 1.00 76.62 133 TYR A CA 1
ATOM 1032 C C . TYR A 1 133 ? 15.012 22.689 -5.547 1.00 76.62 133 TYR A C 1
ATOM 1034 O O . TYR A 1 133 ? 14.415 23.730 -5.834 1.00 76.62 133 TYR A O 1
ATOM 1042 N N . GLY A 1 134 ? 15.164 22.285 -4.282 1.00 71.12 134 GLY A N 1
ATOM 1043 C CA . GLY A 1 134 ? 14.679 23.044 -3.130 1.00 71.12 134 GLY A CA 1
ATOM 1044 C C . GLY A 1 134 ? 13.180 23.349 -3.226 1.00 71.12 134 GLY A C 1
ATOM 1045 O O . GLY A 1 134 ? 12.378 22.461 -3.504 1.00 71.12 134 GLY A O 1
ATOM 1046 N N . GLN A 1 135 ? 12.812 24.615 -3.012 1.00 63.81 135 GLN A N 1
ATOM 1047 C CA . GLN A 1 135 ? 11.422 25.091 -3.075 1.00 63.81 135 GLN A CA 1
ATOM 1048 C C . GLN A 1 135 ? 10.927 25.414 -4.499 1.00 63.81 135 GLN A C 1
ATOM 1050 O O . GLN A 1 135 ? 9.783 25.826 -4.655 1.00 63.81 135 GLN A O 1
ATOM 1055 N N . VAL A 1 136 ? 11.765 25.275 -5.534 1.00 70.38 136 VAL A N 1
ATOM 1056 C CA . VAL A 1 136 ? 11.432 25.750 -6.891 1.00 70.38 136 VAL A CA 1
ATOM 1057 C C . VAL A 1 136 ? 10.672 24.697 -7.691 1.00 70.38 136 VAL A C 1
ATOM 1059 O O . VAL A 1 136 ? 9.688 25.012 -8.352 1.00 70.38 136 VAL A O 1
ATOM 1062 N N . ALA A 1 137 ? 11.136 23.448 -7.653 1.00 70.31 137 ALA A N 1
ATOM 1063 C CA . ALA A 1 137 ? 10.509 22.343 -8.365 1.00 70.31 137 ALA A CA 1
ATOM 1064 C C . ALA A 1 137 ? 10.890 21.012 -7.721 1.00 70.31 137 ALA A C 1
ATOM 1066 O O . ALA A 1 137 ? 12.049 20.788 -7.361 1.00 70.31 137 ALA A O 1
ATOM 1067 N N . SER A 1 138 ? 9.927 20.106 -7.616 1.00 77.94 138 SER A N 1
ATOM 1068 C CA . SER A 1 138 ? 10.175 18.728 -7.220 1.00 77.94 138 SER A CA 1
ATOM 1069 C C . SER A 1 138 ? 9.266 17.783 -7.988 1.00 77.94 138 SER A C 1
ATOM 1071 O O . SER A 1 138 ? 8.155 18.133 -8.385 1.00 77.94 138 SER A O 1
ATOM 1073 N N . VAL A 1 139 ? 9.768 16.574 -8.216 1.00 79.62 139 VAL A N 1
ATOM 1074 C CA . VAL A 1 139 ? 8.988 15.470 -8.770 1.00 79.62 139 VAL A CA 1
ATOM 1075 C C . VAL A 1 139 ? 8.842 14.431 -7.674 1.00 79.62 139 VAL A C 1
ATOM 1077 O O . VAL A 1 139 ? 9.827 14.026 -7.052 1.00 79.62 139 VAL A O 1
ATOM 1080 N N . ALA A 1 140 ? 7.606 14.017 -7.428 1.00 82.88 140 ALA A N 1
ATOM 1081 C CA . ALA A 1 140 ? 7.280 12.952 -6.497 1.00 82.88 140 ALA A CA 1
ATOM 1082 C C . ALA A 1 140 ? 7.823 11.597 -6.983 1.00 82.88 140 ALA A C 1
ATOM 1084 O O . ALA A 1 140 ? 7.726 11.264 -8.161 1.00 82.88 140 ALA A O 1
ATOM 1085 N N . GLY A 1 141 ? 8.384 10.824 -6.060 1.00 83.19 141 GLY A N 1
ATOM 1086 C CA . GLY A 1 141 ? 8.751 9.422 -6.219 1.00 83.19 141 GLY A CA 1
ATOM 1087 C C . GLY A 1 141 ? 7.682 8.520 -5.604 1.00 83.19 141 GLY A C 1
ATOM 1088 O O . GLY A 1 141 ? 6.599 8.370 -6.161 1.00 83.19 141 GLY A O 1
ATOM 1089 N N . GLN A 1 142 ? 7.986 7.919 -4.452 1.00 89.44 142 GLN A N 1
ATOM 1090 C CA . GLN A 1 142 ? 7.105 6.975 -3.754 1.00 89.44 142 GLN A CA 1
ATOM 1091 C C . GLN A 1 142 ? 6.423 7.632 -2.543 1.00 89.44 142 GLN A C 1
ATOM 1093 O O . GLN A 1 142 ? 7.082 8.311 -1.753 1.00 89.44 142 GLN A O 1
ATOM 1098 N N . ASP A 1 143 ? 5.112 7.426 -2.394 1.00 91.81 143 ASP A N 1
ATOM 1099 C CA . ASP A 1 143 ? 4.352 7.859 -1.215 1.00 91.81 143 ASP A CA 1
ATOM 1100 C C . ASP A 1 143 ? 4.645 6.967 0.006 1.00 91.81 143 ASP A C 1
ATOM 1102 O O . ASP A 1 143 ? 5.008 5.797 -0.128 1.00 91.81 143 ASP A O 1
ATOM 1106 N N . ASN A 1 144 ? 4.418 7.507 1.207 1.00 95.06 144 ASN A N 1
ATOM 1107 C CA . ASN A 1 144 ? 4.246 6.689 2.412 1.00 95.06 144 ASN A CA 1
ATOM 1108 C C . ASN A 1 144 ? 2.976 5.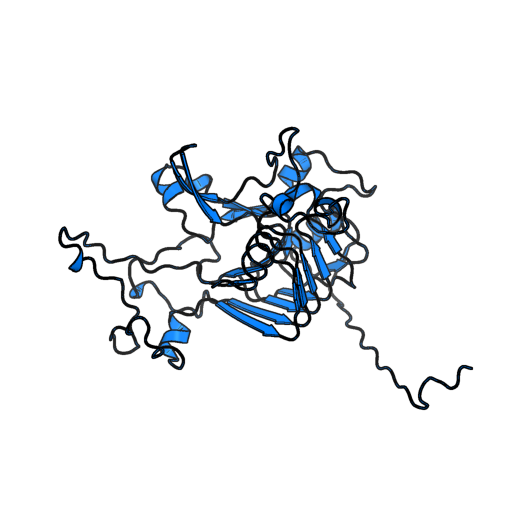827 2.287 1.00 95.06 144 ASN A C 1
ATOM 1110 O O . ASN A 1 144 ? 2.072 6.185 1.529 1.00 95.06 144 ASN A O 1
ATOM 1114 N N . ALA A 1 145 ? 2.882 4.730 3.041 1.00 96.56 145 ALA A N 1
ATOM 1115 C CA . ALA A 1 145 ? 1.766 3.784 2.936 1.00 96.56 145 ALA A CA 1
ATOM 1116 C C . ALA A 1 145 ? 1.080 3.521 4.283 1.00 96.56 145 ALA A C 1
ATOM 1118 O O . ALA A 1 145 ? 1.744 3.131 5.240 1.00 96.56 145 ALA A O 1
ATOM 1119 N N . ALA A 1 146 ? -0.238 3.686 4.389 1.00 98.06 146 ALA A N 1
ATOM 1120 C CA . ALA A 1 146 ? -0.958 3.318 5.609 1.00 98.06 146 ALA A CA 1
ATOM 1121 C C . ALA A 1 146 ? -0.769 1.819 5.905 1.00 98.06 146 ALA A C 1
ATOM 1123 O O . ALA A 1 146 ? -0.298 1.442 6.980 1.00 98.06 146 ALA A O 1
ATOM 1124 N N . PHE A 1 147 ? -1.012 0.980 4.902 1.00 98.81 147 PHE A N 1
ATOM 1125 C CA . PHE A 1 147 ? -0.882 -0.467 4.984 1.00 98.81 147 PHE A CA 1
ATOM 1126 C C . PHE A 1 147 ? 0.100 -0.992 3.941 1.00 98.81 147 PHE A C 1
ATOM 1128 O O . PHE A 1 147 ? 0.129 -0.527 2.800 1.00 98.81 147 PHE A O 1
ATOM 1135 N N . LEU A 1 148 ? 0.901 -1.978 4.338 1.00 98.31 148 LEU A N 1
ATOM 1136 C CA . LEU A 1 148 ? 1.974 -2.532 3.519 1.00 98.31 148 LEU A CA 1
ATOM 1137 C C . LEU A 1 148 ? 1.927 -4.062 3.499 1.00 98.31 148 LEU A C 1
ATOM 1139 O O . LEU A 1 148 ? 1.848 -4.693 4.553 1.00 98.31 148 LEU A O 1
ATOM 1143 N N . ILE A 1 149 ? 2.053 -4.655 2.310 1.00 98.31 149 ILE A N 1
ATOM 1144 C CA . ILE A 1 149 ? 2.271 -6.094 2.119 1.00 98.31 149 ILE A CA 1
ATOM 1145 C C . ILE A 1 149 ? 3.589 -6.302 1.373 1.00 98.31 149 ILE A C 1
ATOM 1147 O O . ILE A 1 149 ? 3.749 -5.902 0.219 1.00 98.31 149 ILE A O 1
ATOM 1151 N N . ARG A 1 150 ? 4.541 -6.954 2.044 1.00 95.75 150 ARG A N 1
ATOM 1152 C CA . ARG A 1 150 ? 5.863 -7.325 1.498 1.00 95.75 150 ARG A CA 1
ATOM 1153 C C . ARG A 1 150 ? 6.222 -8.795 1.698 1.00 95.75 150 ARG A C 1
ATOM 1155 O O . ARG A 1 150 ? 7.314 -9.216 1.323 1.00 95.75 150 ARG A O 1
ATOM 1162 N N . THR A 1 151 ? 5.330 -9.549 2.328 1.00 95.94 151 THR A N 1
ATOM 1163 C CA . THR A 1 151 ? 5.476 -10.989 2.546 1.00 95.94 151 THR A CA 1
ATOM 1164 C C . THR A 1 151 ? 4.566 -11.707 1.562 1.00 95.94 151 THR A C 1
ATOM 1166 O O . THR A 1 151 ? 3.406 -11.322 1.438 1.00 95.94 151 THR A O 1
ATOM 1169 N N . ASP A 1 152 ? 5.094 -12.710 0.864 1.00 96.69 152 ASP A N 1
ATOM 1170 C CA . ASP A 1 152 ? 4.316 -13.487 -0.102 1.00 96.69 152 ASP A CA 1
ATOM 1171 C C . ASP A 1 152 ? 3.245 -14.332 0.590 1.00 96.69 152 ASP A C 1
ATOM 1173 O O . ASP A 1 152 ? 3.434 -14.827 1.706 1.00 96.69 152 ASP A O 1
ATOM 1177 N N . GLY A 1 153 ? 2.128 -14.523 -0.107 1.00 97.12 153 GLY A N 1
ATOM 1178 C CA . GLY A 1 153 ? 1.037 -15.396 0.318 1.00 97.12 153 GLY A CA 1
ATOM 1179 C C . GLY A 1 153 ? 0.101 -14.785 1.360 1.00 97.12 153 GLY A C 1
ATOM 1180 O O . GLY A 1 153 ? -0.705 -15.512 1.935 1.00 97.12 153 GLY A O 1
ATOM 1181 N N . VAL A 1 154 ? 0.180 -13.474 1.610 1.00 98.31 154 VAL A N 1
ATOM 1182 C CA . VAL A 1 154 ? -0.721 -12.789 2.547 1.00 98.31 154 VAL A CA 1
ATOM 1183 C C . VAL A 1 154 ? -2.122 -12.661 1.951 1.00 98.31 154 VAL A C 1
ATOM 1185 O O . VAL A 1 154 ? -2.295 -12.132 0.851 1.00 98.31 154 VAL A O 1
ATOM 1188 N N . THR A 1 155 ? -3.132 -13.077 2.717 1.00 98.44 155 THR A N 1
ATOM 1189 C CA . THR A 1 155 ? -4.544 -12.864 2.380 1.00 98.44 155 THR A CA 1
ATOM 1190 C C . THR A 1 155 ? -5.187 -11.826 3.298 1.00 98.44 155 THR A C 1
ATOM 1192 O O . THR A 1 155 ? -5.255 -12.007 4.514 1.00 98.44 155 THR A O 1
ATOM 1195 N N . LEU A 1 156 ? -5.730 -10.755 2.720 1.00 98.69 156 LEU A N 1
ATOM 1196 C CA . LEU A 1 156 ? -6.691 -9.881 3.390 1.00 98.69 156 LEU A CA 1
ATOM 1197 C C . LEU A 1 156 ? -8.102 -10.346 3.032 1.00 98.69 156 LEU A C 1
ATOM 1199 O O . LEU A 1 156 ? -8.441 -10.448 1.853 1.00 98.69 156 LEU A O 1
ATOM 1203 N N . TYR A 1 157 ? -8.927 -10.625 4.039 1.00 97.75 157 TYR A N 1
ATOM 1204 C CA . TYR A 1 157 ? -10.272 -11.156 3.839 1.00 97.75 157 TYR A CA 1
ATOM 1205 C C . TYR A 1 157 ? -11.316 -10.384 4.643 1.00 97.75 157 TYR A C 1
ATOM 1207 O O . TYR A 1 157 ? -11.292 -10.392 5.876 1.00 97.75 157 TYR A O 1
ATOM 1215 N N . ASN A 1 158 ? -12.283 -9.776 3.950 1.00 97.00 158 ASN A N 1
ATOM 1216 C CA . ASN A 1 1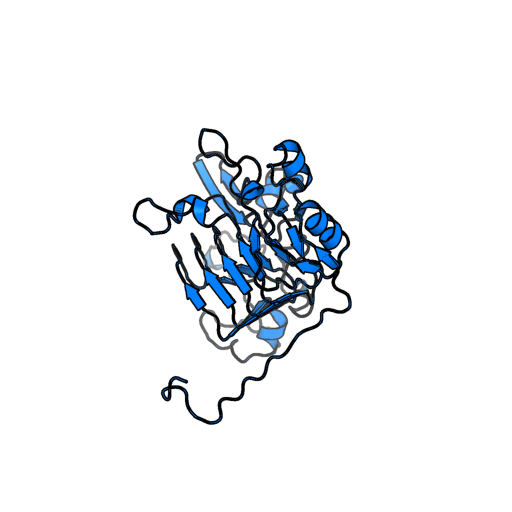58 ? -13.434 -9.092 4.551 1.00 97.00 158 ASN A CA 1
ATOM 1217 C C . ASN A 1 158 ? -13.041 -8.044 5.610 1.00 97.00 158 ASN A C 1
ATOM 1219 O O . ASN A 1 158 ? -13.606 -8.006 6.704 1.00 97.00 158 ASN A O 1
ATOM 1223 N N . VAL A 1 159 ? -12.028 -7.233 5.297 1.00 98.38 159 VAL A N 1
ATOM 1224 C CA . VAL A 1 159 ? -11.549 -6.114 6.124 1.00 98.38 159 VAL A CA 1
ATOM 1225 C C . VAL A 1 159 ? -11.747 -4.794 5.389 1.00 98.38 159 VAL A C 1
ATOM 1227 O O . VAL A 1 159 ? -11.581 -4.727 4.168 1.00 98.38 159 VAL A O 1
ATOM 1230 N N . THR A 1 160 ? -12.095 -3.747 6.135 1.00 98.88 160 THR A N 1
ATOM 1231 C CA . THR A 1 160 ? -12.076 -2.371 5.632 1.00 98.88 160 THR A CA 1
ATOM 1232 C C . THR A 1 160 ? -10.760 -1.704 6.037 1.00 98.88 160 THR A C 1
ATOM 1234 O O . THR A 1 160 ? -10.431 -1.646 7.215 1.00 98.88 160 THR A O 1
ATOM 1237 N N . LEU A 1 161 ? -9.989 -1.210 5.075 1.00 98.94 161 LEU A N 1
ATOM 1238 C CA . LEU A 1 161 ? -8.765 -0.448 5.301 1.00 98.94 161 LEU A CA 1
ATOM 1239 C C . LEU A 1 161 ? -9.015 1.017 4.959 1.00 98.94 161 LEU A C 1
ATOM 1241 O O . LEU A 1 161 ? -9.372 1.335 3.821 1.00 98.94 161 LEU A O 1
ATOM 1245 N N . LEU A 1 162 ? -8.805 1.895 5.936 1.00 98.75 162 LEU A N 1
ATOM 1246 C CA . LEU A 1 162 ? -8.976 3.336 5.794 1.00 98.75 162 LEU A CA 1
ATOM 1247 C C . LEU A 1 162 ? -7.612 4.016 5.913 1.00 98.75 162 LEU A C 1
ATOM 1249 O O . LEU A 1 162 ? -6.937 3.899 6.938 1.00 98.75 162 LEU A O 1
ATOM 1253 N N . GLY A 1 163 ? -7.185 4.702 4.849 1.00 97.62 163 GLY A N 1
ATOM 1254 C CA . GLY A 1 163 ? -5.973 5.521 4.905 1.00 97.62 163 GLY A CA 1
ATOM 1255 C C . GLY A 1 163 ? -6.161 6.724 5.828 1.00 97.62 163 GLY A C 1
ATOM 1256 O O . GLY A 1 163 ? -5.227 7.090 6.531 1.00 97.62 163 GLY A O 1
ATOM 1257 N N . CYS A 1 164 ? -7.370 7.278 5.883 1.00 96.81 164 CYS A N 1
ATOM 1258 C CA . CYS A 1 164 ? -7.859 8.223 6.887 1.00 96.81 164 CYS A CA 1
ATOM 1259 C C . CYS A 1 164 ? -9.363 7.989 7.111 1.00 96.81 164 CYS A C 1
ATOM 1261 O O . CYS A 1 164 ? -9.997 7.304 6.297 1.00 96.81 164 CYS A O 1
ATOM 1263 N N . SER A 1 165 ? -9.946 8.579 8.153 1.00 97.31 165 SER A N 1
ATOM 1264 C CA . SER A 1 165 ? -11.372 8.424 8.456 1.00 97.31 165 SER A CA 1
ATOM 1265 C C . SER A 1 165 ? -12.252 9.035 7.358 1.00 97.31 165 SER A C 1
ATOM 1267 O O . SER A 1 165 ? -11.863 10.000 6.692 1.00 97.31 165 SER A O 1
ATOM 1269 N N . ASP A 1 166 ? -13.455 8.488 7.161 1.00 94.81 166 ASP A N 1
ATOM 1270 C CA . ASP A 1 166 ? -14.422 9.019 6.186 1.00 94.81 166 ASP A CA 1
ATOM 1271 C C . ASP A 1 166 ? -14.848 10.448 6.563 1.00 94.81 166 ASP A C 1
ATOM 1273 O O . ASP A 1 166 ? -15.030 11.299 5.692 1.00 94.81 166 ASP A O 1
ATOM 1277 N N . GLU A 1 167 ? -14.971 10.723 7.862 1.00 94.31 167 GLU A N 1
ATOM 1278 C CA . GLU A 1 167 ? -15.316 12.021 8.444 1.00 94.31 167 GLU A CA 1
ATOM 1279 C C . GLU A 1 167 ? -14.324 13.114 8.034 1.00 94.31 167 GLU A C 1
ATOM 1281 O O . GLU A 1 167 ? -14.733 14.248 7.788 1.00 94.31 167 GLU A O 1
ATOM 1286 N N . SER A 1 168 ? -13.044 12.767 7.868 1.00 92.88 168 SER A N 1
ATOM 1287 C CA . SER A 1 168 ? -11.986 13.686 7.427 1.00 92.88 168 SER A CA 1
ATOM 1288 C C . SER A 1 168 ? -12.156 14.147 5.976 1.00 92.88 168 SER A C 1
ATOM 1290 O O . SER A 1 168 ? -11.493 15.090 5.540 1.00 92.88 168 SER A O 1
ATOM 1292 N N . LEU A 1 169 ? -13.041 13.502 5.213 1.00 93.00 169 LEU A N 1
ATOM 1293 C CA . LEU A 1 169 ? -13.331 13.834 3.819 1.00 93.00 169 LEU A CA 1
ATOM 1294 C C . LEU A 1 169 ? -14.701 14.486 3.632 1.00 93.00 169 LEU A C 1
ATOM 1296 O O . LEU A 1 169 ? -14.977 14.987 2.543 1.00 93.00 169 LEU A O 1
ATOM 1300 N N . GLN A 1 170 ? -15.581 14.450 4.633 1.00 90.94 170 GLN A N 1
ATOM 1301 C CA . GLN A 1 170 ? -16.956 14.905 4.459 1.00 90.94 170 GLN A CA 1
ATOM 1302 C C . GLN A 1 170 ? -17.031 16.422 4.274 1.00 90.94 170 GLN A C 1
ATOM 1304 O O . GLN A 1 170 ? -16.481 17.208 5.041 1.00 90.94 170 GLN A O 1
ATOM 1309 N N . THR A 1 171 ? -17.773 16.831 3.252 1.00 87.88 171 THR A N 1
ATOM 1310 C CA . THR A 1 171 ? -18.177 18.224 3.035 1.00 87.88 171 THR A CA 1
ATOM 1311 C C . THR A 1 171 ? -19.542 18.480 3.666 1.00 87.88 171 THR A C 1
ATOM 1313 O O . THR A 1 171 ? -20.381 17.581 3.732 1.00 87.88 171 THR A O 1
ATOM 1316 N N . GLU A 1 172 ? -19.820 19.731 4.042 1.00 82.12 172 GLU A N 1
ATOM 1317 C CA . GLU A 1 172 ? -21.116 20.140 4.615 1.00 82.12 172 GLU A CA 1
ATOM 1318 C C . GLU A 1 172 ? -22.324 19.812 3.706 1.00 82.12 172 GLU A C 1
ATOM 1320 O O . GLU A 1 172 ? -23.450 19.695 4.183 1.00 82.12 172 GLU A O 1
ATOM 1325 N N . GLY A 1 173 ? -22.097 19.634 2.398 1.00 80.56 173 GLY A N 1
ATOM 1326 C CA . GLY A 1 173 ? -23.117 19.314 1.394 1.00 80.56 173 GLY A CA 1
ATOM 1327 C C . GLY A 1 173 ? -23.339 17.821 1.111 1.00 80.56 173 GLY A C 1
ATOM 1328 O O . GLY A 1 173 ? -24.105 17.505 0.202 1.00 80.56 173 GLY A O 1
ATOM 1329 N N . GLY A 1 174 ? -22.688 16.904 1.836 1.00 77.19 174 GLY A N 1
ATOM 1330 C CA . GLY A 1 174 ? -22.895 15.455 1.675 1.00 77.19 174 GLY A CA 1
ATOM 1331 C C . GLY A 1 174 ? -22.063 14.783 0.573 1.00 77.19 174 GLY A C 1
ATOM 1332 O O . GLY A 1 174 ? -22.442 13.720 0.086 1.00 77.19 174 GLY A O 1
ATOM 1333 N N . GLY A 1 175 ? -20.936 15.383 0.178 1.00 85.94 175 GLY A N 1
ATOM 1334 C CA . GLY A 1 175 ? -19.930 14.788 -0.717 1.00 85.94 175 GLY A CA 1
ATOM 1335 C C . GLY A 1 175 ? -18.545 14.670 -0.071 1.00 85.94 175 GLY A C 1
ATOM 1336 O O . GLY A 1 175 ? -18.370 15.045 1.088 1.00 85.94 175 GLY A O 1
ATOM 1337 N N . TYR A 1 176 ? -17.557 14.204 -0.840 1.00 90.25 176 TYR A N 1
ATOM 1338 C CA . TYR A 1 176 ? -16.164 14.070 -0.397 1.00 90.25 176 TYR A CA 1
ATOM 1339 C C . TYR A 1 176 ? -15.261 15.177 -0.958 1.00 90.25 176 TYR A C 1
ATOM 1341 O O . TYR A 1 176 ? -15.236 15.392 -2.172 1.00 90.25 176 TYR A O 1
ATOM 1349 N N . ASP A 1 177 ? -14.461 15.818 -0.103 1.00 93.19 177 ASP A N 1
ATOM 1350 C CA . ASP A 1 177 ? -13.344 16.668 -0.521 1.00 93.19 177 ASP A CA 1
ATOM 1351 C C . ASP A 1 177 ? -12.065 15.832 -0.647 1.00 93.19 177 ASP A C 1
ATOM 1353 O O . ASP A 1 177 ? -11.325 15.593 0.310 1.00 93.19 177 ASP A O 1
ATOM 1357 N N . LEU A 1 178 ? -11.780 15.395 -1.875 1.00 92.62 178 LEU A N 1
ATOM 1358 C CA . LEU A 1 178 ? -10.590 14.598 -2.168 1.00 92.62 178 LEU A CA 1
ATOM 1359 C C . LEU A 1 178 ? -9.281 15.389 -1.995 1.00 92.62 178 LEU A C 1
ATOM 1361 O O . LEU A 1 178 ? -8.208 14.796 -2.068 1.00 92.62 178 LEU A O 1
ATOM 1365 N N . SER A 1 179 ? -9.309 16.711 -1.785 1.00 90.75 179 SER A N 1
ATOM 1366 C CA . SER A 1 179 ? -8.097 17.484 -1.484 1.00 90.75 179 SER A CA 1
ATOM 1367 C C . SER A 1 179 ? -7.508 17.213 -0.108 1.00 90.75 179 SER A C 1
ATOM 1369 O O . SER A 1 179 ? -6.286 17.294 0.042 1.00 90.75 179 SER A O 1
ATOM 1371 N N . ASN A 1 180 ? -8.320 16.723 0.826 1.00 91.44 180 ASN A N 1
ATOM 1372 C CA . ASN A 1 180 ? -7.852 16.274 2.135 1.00 91.44 180 ASN A CA 1
ATOM 1373 C C . ASN A 1 180 ? -6.961 15.022 2.041 1.00 91.44 180 ASN A C 1
ATOM 1375 O O . ASN A 1 180 ? -6.179 14.736 2.942 1.00 91.44 180 ASN A O 1
ATOM 1379 N N . LEU A 1 181 ? -6.985 14.315 0.907 1.00 92.69 181 LEU A N 1
ATOM 1380 C CA . LEU A 1 181 ? -6.158 13.133 0.664 1.00 92.69 181 LEU A CA 1
ATOM 1381 C C . LEU A 1 181 ? -4.744 13.452 0.155 1.00 92.69 181 LEU A C 1
ATOM 1383 O O . LEU A 1 181 ? -3.939 12.534 0.013 1.00 92.69 181 LEU A O 1
ATOM 1387 N N . ASN A 1 182 ? -4.405 14.721 -0.109 1.00 87.94 182 ASN A N 1
ATOM 1388 C CA . ASN A 1 182 ? -3.102 15.104 -0.677 1.00 87.94 182 ASN A CA 1
ATOM 1389 C C . ASN A 1 182 ? -1.902 14.592 0.140 1.00 87.94 182 ASN A C 1
ATOM 1391 O O . ASN A 1 182 ? -0.870 14.267 -0.444 1.00 87.94 182 ASN A O 1
ATOM 1395 N N . ASN A 1 183 ? -2.048 14.491 1.465 1.00 86.25 183 ASN A N 1
ATOM 1396 C CA . ASN A 1 183 ? -0.970 14.110 2.385 1.00 86.25 183 ASN A CA 1
ATOM 1397 C C . ASN A 1 183 ? -1.137 12.706 2.996 1.00 86.25 183 ASN A C 1
ATOM 1399 O O . ASN A 1 183 ? -0.263 12.259 3.735 1.00 86.25 183 ASN A O 1
ATOM 1403 N N . VAL A 1 184 ? -2.223 11.991 2.678 1.00 91.38 184 VAL A N 1
ATOM 1404 C CA . VAL A 1 184 ? -2.521 10.668 3.262 1.00 91.38 184 VAL A CA 1
ATOM 1405 C C . VAL A 1 184 ? -1.599 9.576 2.702 1.00 91.38 184 VAL A C 1
ATOM 1407 O O . VAL A 1 184 ? -1.305 8.592 3.378 1.00 91.38 184 VAL A O 1
ATOM 1410 N N . GLY A 1 185 ? -1.077 9.769 1.486 1.00 93.62 185 GLY A N 1
ATOM 1411 C CA . GLY A 1 185 ? -0.209 8.802 0.814 1.00 93.62 185 GLY A CA 1
ATOM 1412 C C . GLY A 1 185 ? -0.989 7.625 0.225 1.00 93.62 185 GLY A C 1
ATOM 1413 O O . GLY A 1 185 ? -2.112 7.789 -0.247 1.00 93.62 185 GLY A O 1
ATOM 1414 N N . THR A 1 186 ? -0.381 6.443 0.195 1.00 96.81 186 THR A N 1
ATOM 1415 C CA . THR A 1 186 ? -1.015 5.225 -0.328 1.00 96.81 186 THR A CA 1
ATOM 1416 C C . THR A 1 186 ? -1.805 4.509 0.768 1.00 96.81 186 THR A C 1
ATOM 1418 O O . THR A 1 186 ? -1.244 4.271 1.833 1.00 96.81 186 THR A O 1
ATOM 1421 N N . THR A 1 187 ? -3.062 4.111 0.540 1.00 98.38 187 THR A N 1
ATOM 1422 C CA . THR A 1 187 ? -3.787 3.306 1.544 1.00 98.38 187 THR A CA 1
ATOM 1423 C C . THR A 1 187 ? -3.178 1.910 1.654 1.00 98.38 187 THR A C 1
ATOM 1425 O O . THR A 1 187 ? -2.758 1.524 2.739 1.00 98.38 187 THR A O 1
ATOM 1428 N N . LEU A 1 188 ? -3.070 1.164 0.552 1.00 98.75 188 LEU A N 1
ATOM 1429 C CA . LEU A 1 188 ? -2.461 -0.169 0.518 1.00 98.75 188 LEU A CA 1
ATOM 1430 C C . LEU A 1 188 ? -1.358 -0.250 -0.547 1.00 98.75 188 LEU A C 1
ATOM 1432 O O . LEU A 1 188 ? -1.639 -0.187 -1.745 1.00 98.75 188 LEU A O 1
ATOM 1436 N N . GLU A 1 189 ? -0.111 -0.423 -0.109 1.00 97.75 189 GLU A N 1
ATOM 1437 C CA . GLU A 1 189 ? 1.036 -0.737 -0.971 1.00 97.75 189 GLU A CA 1
ATOM 1438 C C . GLU A 1 189 ? 1.310 -2.250 -0.936 1.00 97.75 189 GLU A C 1
ATOM 1440 O O . GLU A 1 189 ? 1.456 -2.849 0.134 1.00 97.75 189 GLU A O 1
ATOM 1445 N N . ILE A 1 190 ? 1.402 -2.865 -2.114 1.00 98.06 190 ILE A N 1
ATOM 1446 C CA . ILE A 1 190 ? 1.645 -4.294 -2.312 1.00 98.06 190 ILE A CA 1
ATOM 1447 C C . ILE A 1 190 ? 2.927 -4.467 -3.133 1.00 98.06 190 ILE A C 1
ATOM 1449 O O . ILE A 1 190 ? 3.023 -4.026 -4.281 1.00 98.06 190 ILE A O 1
ATOM 1453 N N . ASN A 1 191 ? 3.919 -5.133 -2.546 1.00 95.19 191 ASN A N 1
ATOM 1454 C CA . ASN A 1 191 ? 5.188 -5.486 -3.190 1.00 95.19 191 ASN A CA 1
ATOM 1455 C C . ASN A 1 191 ? 5.494 -6.990 -3.072 1.00 95.19 191 ASN A C 1
ATOM 1457 O O . ASN A 1 191 ? 6.662 -7.387 -3.089 1.00 95.19 191 ASN A O 1
ATOM 1461 N N . ALA A 1 192 ? 4.460 -7.817 -2.913 1.00 95.94 192 ALA A N 1
ATOM 1462 C CA . ALA A 1 192 ? 4.549 -9.268 -2.774 1.00 95.94 192 ALA A CA 1
ATOM 1463 C C . ALA A 1 192 ? 3.284 -9.957 -3.303 1.00 95.94 192 ALA A C 1
ATOM 1465 O O . ALA A 1 192 ? 2.282 -9.280 -3.551 1.00 95.94 192 ALA A O 1
ATOM 1466 N N . ASP A 1 193 ? 3.339 -11.280 -3.445 1.00 97.62 193 ASP A N 1
ATOM 1467 C CA . ASP A 1 193 ? 2.175 -12.083 -3.818 1.00 97.62 193 ASP A CA 1
ATOM 1468 C C . ASP A 1 193 ? 1.088 -11.949 -2.751 1.00 97.62 193 ASP A C 1
ATOM 1470 O O . ASP A 1 193 ? 1.347 -12.174 -1.561 1.00 97.62 193 ASP A O 1
ATOM 1474 N N . ALA A 1 194 ? -0.128 -11.583 -3.155 1.00 98.50 194 ALA A N 1
ATOM 1475 C CA . ALA A 1 194 ? -1.188 -11.267 -2.203 1.00 98.50 194 ALA A CA 1
ATOM 1476 C C . ALA A 1 194 ? -2.594 -11.530 -2.745 1.00 98.50 194 ALA A C 1
ATOM 1478 O O . ALA A 1 194 ? -2.877 -11.388 -3.935 1.00 98.50 194 ALA A O 1
ATOM 1479 N N . GLN A 1 195 ? -3.509 -11.843 -1.829 1.00 98.75 195 GLN A N 1
ATOM 1480 C CA . GLN A 1 195 ? -4.936 -11.944 -2.118 1.00 98.75 195 GLN A CA 1
ATOM 1481 C C . GLN A 1 195 ? -5.712 -10.925 -1.291 1.00 98.75 195 GLN A C 1
ATOM 1483 O O . GLN A 1 195 ? -5.615 -10.893 -0.068 1.00 98.75 195 GLN A O 1
ATOM 1488 N N . ILE A 1 196 ? -6.507 -10.102 -1.960 1.00 98.75 196 ILE A N 1
ATOM 1489 C CA . ILE A 1 196 ? -7.355 -9.074 -1.370 1.00 98.75 196 ILE A CA 1
ATOM 1490 C C . ILE A 1 196 ? -8.795 -9.443 -1.714 1.00 98.75 196 ILE A C 1
ATOM 1492 O O . ILE A 1 196 ? -9.227 -9.314 -2.860 1.00 98.75 196 ILE A O 1
ATOM 1496 N N . LEU A 1 197 ? -9.516 -9.982 -0.736 1.00 98.25 197 LEU A N 1
ATOM 1497 C CA . LEU A 1 197 ? -10.771 -10.690 -0.958 1.00 98.25 197 LEU A CA 1
ATOM 1498 C C . LEU A 1 197 ? -11.896 -10.074 -0.132 1.00 98.25 197 LEU A C 1
ATOM 1500 O O . LEU A 1 197 ? -11.851 -10.058 1.100 1.00 98.25 197 LEU A O 1
ATOM 1504 N N . ASN A 1 198 ? -12.956 -9.630 -0.804 1.00 97.81 198 ASN A N 1
ATOM 1505 C CA . ASN A 1 198 ? -14.144 -9.051 -0.174 1.00 97.81 198 ASN A CA 1
ATOM 1506 C C . ASN A 1 198 ? -13.828 -7.855 0.743 1.00 97.81 198 ASN A C 1
ATOM 1508 O O . ASN A 1 198 ? -14.519 -7.616 1.731 1.00 97.81 198 ASN A O 1
ATOM 1512 N N . CYS A 1 199 ? -12.747 -7.132 0.456 1.00 98.75 199 CYS A N 1
ATOM 1513 C CA . CYS A 1 199 ? -12.279 -6.010 1.259 1.00 98.75 199 CYS A CA 1
ATOM 1514 C C . CYS A 1 199 ? -12.883 -4.685 0.794 1.00 98.75 199 CYS A C 1
ATOM 1516 O O . CYS A 1 199 ? -13.331 -4.533 -0.344 1.00 98.75 199 CYS A O 1
ATOM 1518 N N . ARG A 1 200 ? -12.816 -3.683 1.667 1.00 98.75 200 ARG A N 1
ATOM 1519 C CA . ARG A 1 200 ? -12.977 -2.281 1.279 1.00 98.75 200 ARG A CA 1
ATOM 1520 C C . ARG A 1 200 ? -11.652 -1.573 1.508 1.00 98.75 200 ARG A C 1
ATOM 1522 O O . ARG A 1 200 ? -11.102 -1.691 2.593 1.00 98.75 200 ARG A O 1
ATOM 1529 N N . ILE A 1 201 ? -11.119 -0.870 0.519 1.00 98.75 201 ILE A N 1
ATOM 1530 C CA . ILE A 1 201 ? -9.864 -0.116 0.663 1.00 98.75 201 ILE A CA 1
ATOM 1531 C C . ILE A 1 201 ? -10.146 1.302 0.216 1.00 98.75 201 ILE A C 1
ATOM 1533 O O . ILE A 1 201 ? -10.626 1.505 -0.899 1.00 98.75 201 ILE A O 1
ATOM 1537 N N . ARG A 1 202 ? -9.934 2.267 1.111 1.00 97.44 202 ARG A N 1
ATOM 1538 C CA . ARG A 1 202 ? -10.474 3.610 0.920 1.00 97.44 202 ARG A CA 1
ATOM 1539 C C . ARG A 1 202 ? -9.521 4.701 1.379 1.00 97.44 202 ARG A C 1
ATOM 1541 O O . ARG A 1 202 ? -8.608 4.459 2.172 1.00 97.44 202 ARG A O 1
ATOM 1548 N N . ASN A 1 203 ? -9.792 5.908 0.901 1.00 97.25 203 ASN A N 1
ATOM 1549 C CA . ASN A 1 203 ? -9.258 7.161 1.425 1.00 97.25 203 ASN A CA 1
ATOM 1550 C C . ASN A 1 203 ? -7.733 7.233 1.336 1.00 97.25 203 ASN A C 1
ATOM 1552 O O . ASN A 1 203 ? -7.033 7.122 2.338 1.00 97.25 203 ASN A O 1
ATOM 1556 N N . GLY A 1 204 ? -7.219 7.425 0.124 1.00 95.50 204 GLY A N 1
ATOM 1557 C CA . GLY A 1 204 ? -5.787 7.593 -0.107 1.00 95.50 204 GLY A CA 1
ATOM 1558 C C . GLY A 1 204 ? -5.496 8.618 -1.190 1.00 95.50 204 GLY A C 1
ATOM 1559 O O . GLY A 1 204 ? -6.321 8.883 -2.069 1.00 95.50 204 GLY A O 1
ATOM 1560 N N . ARG A 1 205 ? -4.279 9.168 -1.190 1.00 94.00 205 ARG A N 1
ATOM 1561 C CA . ARG A 1 205 ? -3.772 9.851 -2.383 1.00 94.00 205 ARG A CA 1
ATOM 1562 C C . ARG A 1 205 ? -3.769 8.872 -3.557 1.00 94.00 205 ARG A C 1
ATOM 1564 O O . ARG A 1 205 ? -4.314 9.149 -4.623 1.00 94.00 205 ARG A O 1
ATOM 1571 N N . ASN A 1 206 ? -3.216 7.697 -3.286 1.00 95.06 206 ASN A N 1
ATOM 1572 C CA . ASN A 1 206 ? -3.353 6.479 -4.065 1.00 95.06 206 ASN A CA 1
ATOM 1573 C C . ASN A 1 206 ? -4.069 5.453 -3.179 1.00 95.06 206 ASN A C 1
ATOM 1575 O O . ASN A 1 206 ? -3.699 5.306 -2.019 1.00 95.06 206 ASN A O 1
ATOM 1579 N N . VAL A 1 207 ? -5.086 4.745 -3.664 1.00 98.19 207 VAL A N 1
ATOM 1580 C CA . VAL A 1 207 ? -5.804 3.794 -2.797 1.00 98.19 207 VAL A CA 1
ATOM 1581 C C . VAL A 1 207 ? -5.069 2.458 -2.753 1.00 98.19 207 VAL A C 1
ATOM 1583 O O . VAL A 1 207 ? -4.595 2.056 -1.694 1.00 98.19 207 VAL A O 1
ATOM 1586 N N . VAL A 1 208 ? -4.884 1.803 -3.899 1.00 98.50 208 VAL A N 1
ATOM 1587 C CA . VAL A 1 208 ? -4.100 0.566 -4.011 1.00 98.50 208 VAL A CA 1
ATOM 1588 C C . VAL A 1 208 ? -2.957 0.761 -4.994 1.00 98.50 208 VAL A C 1
ATOM 1590 O O . VAL A 1 208 ? -3.155 1.238 -6.113 1.00 98.50 208 VAL A O 1
ATOM 1593 N N . ARG A 1 209 ? -1.757 0.348 -4.591 1.00 97.12 209 ARG A N 1
ATOM 1594 C CA . ARG A 1 209 ? -0.584 0.272 -5.461 1.00 97.12 209 ARG A CA 1
ATOM 1595 C C . ARG A 1 209 ? -0.001 -1.133 -5.422 1.00 97.12 209 ARG A C 1
ATOM 1597 O O . ARG A 1 209 ? 0.273 -1.639 -4.340 1.00 97.12 209 ARG A O 1
ATOM 1604 N N . ALA A 1 210 ? 0.218 -1.738 -6.585 1.00 97.25 210 ALA A N 1
ATOM 1605 C CA . ALA A 1 210 ? 0.839 -3.055 -6.716 1.00 97.25 210 ALA A CA 1
ATOM 1606 C C . ALA A 1 210 ? 2.046 -2.978 -7.658 1.00 97.25 210 ALA A C 1
ATOM 1608 O O . ALA A 1 210 ? 1.902 -2.656 -8.838 1.00 97.25 210 ALA A O 1
ATOM 1609 N N . TYR A 1 211 ? 3.242 -3.231 -7.124 1.00 95.19 211 TYR A N 1
ATOM 1610 C CA . TYR A 1 211 ? 4.495 -3.102 -7.869 1.00 95.19 211 TYR A CA 1
ATOM 1611 C C . TYR A 1 211 ? 5.514 -4.182 -7.482 1.00 95.19 211 TYR A C 1
ATOM 1613 O O . TYR A 1 211 ? 6.037 -4.163 -6.362 1.00 95.19 211 TYR A O 1
ATOM 1621 N N . GLY A 1 212 ? 5.876 -5.051 -8.427 1.00 93.06 212 GLY A N 1
ATOM 1622 C CA . GLY A 1 212 ? 7.034 -5.945 -8.332 1.00 93.06 212 GLY A CA 1
ATOM 1623 C C . GLY A 1 212 ? 8.333 -5.331 -8.876 1.00 93.06 212 GLY A C 1
ATOM 1624 O O . GLY A 1 212 ? 8.383 -4.162 -9.272 1.00 93.06 212 GLY A O 1
ATOM 1625 N N . GLY A 1 213 ? 9.412 -6.115 -8.885 1.00 88.19 213 GLY A N 1
ATOM 1626 C CA . GLY A 1 213 ? 10.689 -5.792 -9.547 1.00 88.19 213 GLY A CA 1
ATOM 1627 C C . GLY A 1 213 ? 11.780 -5.103 -8.709 1.00 88.19 213 GLY A C 1
ATOM 1628 O O . GLY A 1 213 ? 12.880 -4.899 -9.223 1.00 88.19 213 GLY A O 1
ATOM 1629 N N . ASN A 1 214 ? 11.507 -4.703 -7.458 1.00 86.81 214 ASN A N 1
ATOM 1630 C CA . ASN A 1 214 ? 12.527 -4.164 -6.533 1.00 86.81 214 ASN A CA 1
ATOM 1631 C C . ASN A 1 214 ? 12.041 -4.158 -5.071 1.00 86.81 214 ASN A C 1
ATOM 1633 O O . ASN A 1 214 ? 12.075 -3.124 -4.398 1.00 86.81 214 ASN A O 1
ATOM 1637 N N . ARG A 1 215 ? 11.561 -5.304 -4.567 1.00 85.12 215 ARG A N 1
ATOM 1638 C CA . ARG A 1 215 ? 10.992 -5.425 -3.207 1.00 85.12 215 ARG A CA 1
ATOM 1639 C C . ARG A 1 215 ? 11.937 -4.889 -2.123 1.00 85.12 215 ARG A C 1
ATOM 1641 O O . ARG A 1 215 ? 11.502 -4.205 -1.199 1.00 85.12 215 ARG A O 1
ATOM 1648 N N . ASP A 1 216 ? 13.237 -5.136 -2.250 1.00 83.19 216 ASP A N 1
ATOM 1649 C CA . ASP A 1 216 ? 14.232 -4.749 -1.240 1.00 83.19 216 ASP A CA 1
ATOM 1650 C C . ASP A 1 216 ? 14.740 -3.304 -1.362 1.00 83.19 216 ASP A C 1
ATOM 1652 O O . ASP A 1 216 ? 15.495 -2.846 -0.505 1.00 83.19 216 ASP A O 1
ATOM 1656 N N . GLY A 1 217 ? 14.343 -2.567 -2.405 1.00 83.69 217 GLY A N 1
ATOM 1657 C CA . GLY A 1 217 ? 14.796 -1.187 -2.617 1.00 83.69 217 GLY A CA 1
ATOM 1658 C C . GLY A 1 217 ? 16.286 -1.058 -2.953 1.00 83.69 217 GLY A C 1
ATOM 1659 O O . GLY A 1 217 ? 16.882 0.005 -2.781 1.00 83.69 217 GLY A O 1
ATOM 1660 N N . ASN A 1 218 ? 16.911 -2.140 -3.421 1.00 78.06 218 ASN A N 1
ATOM 1661 C CA . ASN A 1 218 ? 18.352 -2.199 -3.660 1.00 78.06 218 ASN A CA 1
ATOM 1662 C C . ASN A 1 218 ? 18.740 -1.878 -5.108 1.00 78.06 218 ASN A C 1
ATOM 1664 O O . ASN A 1 218 ? 19.857 -1.408 -5.335 1.00 78.06 218 ASN A O 1
ATOM 1668 N N . LYS A 1 219 ? 17.858 -2.112 -6.092 1.00 78.00 219 LYS A N 1
ATOM 1669 C CA . LYS A 1 219 ? 18.220 -1.953 -7.508 1.00 78.00 219 LYS A CA 1
ATOM 1670 C C . LYS A 1 219 ? 17.024 -1.645 -8.416 1.00 78.00 219 LYS A C 1
ATOM 1672 O O . LYS A 1 219 ? 16.466 -2.529 -9.053 1.00 78.00 219 LYS A O 1
ATOM 1677 N N . TYR A 1 220 ? 16.683 -0.357 -8.515 1.00 85.75 220 TYR A N 1
ATOM 1678 C CA . TYR A 1 220 ? 15.685 0.133 -9.476 1.00 85.75 220 TYR A CA 1
ATOM 1679 C C . TYR A 1 220 ? 16.211 0.091 -10.922 1.00 85.75 220 TYR A C 1
ATOM 1681 O O . TYR A 1 220 ? 15.534 -0.400 -11.820 1.00 85.75 220 TYR A O 1
ATOM 1689 N N . PHE A 1 221 ? 17.435 0.581 -11.156 1.00 85.00 221 PHE A N 1
ATOM 1690 C CA . PHE A 1 221 ? 18.060 0.533 -12.478 1.00 85.00 221 PHE A CA 1
ATOM 1691 C C . PHE A 1 221 ? 18.885 -0.735 -12.671 1.00 85.00 221 PHE A C 1
ATOM 1693 O O . PHE A 1 221 ? 19.739 -1.053 -11.840 1.00 85.00 221 PHE A O 1
ATOM 1700 N N . ILE A 1 222 ? 18.690 -1.384 -13.815 1.00 82.56 222 ILE A N 1
ATOM 1701 C CA . ILE A 1 222 ? 19.637 -2.354 -14.365 1.00 82.56 222 ILE A CA 1
ATOM 1702 C C . ILE A 1 222 ? 20.469 -1.685 -15.466 1.00 82.56 222 ILE A C 1
ATOM 1704 O O . ILE A 1 222 ? 19.942 -0.931 -16.286 1.00 82.56 222 ILE A O 1
ATOM 1708 N N . ASP A 1 223 ? 21.775 -1.940 -15.469 1.00 78.94 223 ASP A N 1
ATOM 1709 C CA . ASP A 1 223 ? 22.726 -1.351 -16.424 1.00 78.94 223 ASP A CA 1
ATOM 1710 C C . ASP A 1 223 ? 22.774 -2.126 -17.754 1.00 78.94 223 ASP A C 1
ATOM 1712 O O . ASP A 1 223 ? 23.260 -1.608 -18.758 1.00 78.94 223 ASP A O 1
ATOM 1716 N N . SER A 1 224 ? 22.292 -3.372 -17.772 1.00 78.75 224 SER A N 1
ATOM 1717 C CA . SER A 1 224 ? 22.133 -4.173 -18.989 1.00 78.75 224 SER A CA 1
ATOM 1718 C C . SER A 1 224 ? 21.098 -5.279 -18.792 1.00 78.75 224 SER A C 1
ATOM 1720 O O . SER A 1 224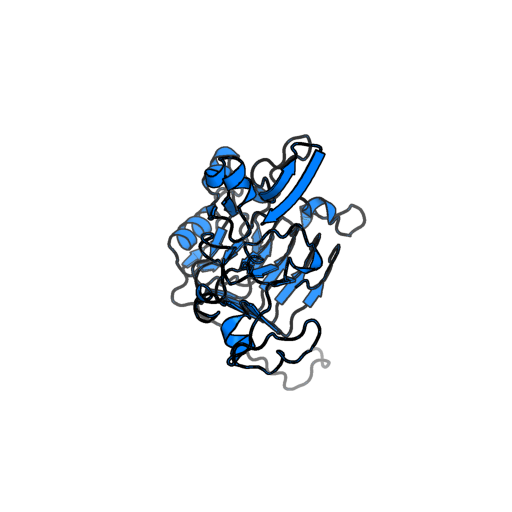 ? 20.830 -5.686 -17.660 1.00 78.75 224 SER A O 1
ATOM 1722 N N . LEU A 1 225 ? 20.572 -5.825 -19.894 1.00 76.94 225 LEU A N 1
ATOM 1723 C CA . LEU A 1 225 ? 19.651 -6.966 -19.856 1.00 76.94 225 LEU A CA 1
ATOM 1724 C C . LEU A 1 225 ? 20.260 -8.217 -19.209 1.00 76.94 225 LEU A C 1
ATOM 1726 O O . LEU A 1 225 ? 19.520 -9.010 -18.646 1.00 76.94 225 LEU A O 1
ATOM 1730 N N . SER A 1 226 ? 21.590 -8.364 -19.203 1.00 78.19 226 SER A N 1
ATOM 1731 C CA . SER A 1 226 ? 22.255 -9.476 -18.505 1.00 78.19 226 SER A CA 1
ATOM 1732 C C . SER A 1 226 ? 22.063 -9.440 -16.981 1.00 78.19 226 SER A C 1
ATOM 1734 O O . SER A 1 226 ? 22.164 -10.466 -16.313 1.00 78.19 226 SER A O 1
ATOM 1736 N N . GLU A 1 227 ? 21.754 -8.266 -16.419 1.00 79.44 227 GLU A N 1
ATOM 1737 C CA . GLU A 1 227 ? 21.415 -8.120 -15.002 1.00 79.44 227 GLU A CA 1
ATOM 1738 C C . GLU A 1 227 ? 19.945 -8.442 -14.713 1.00 79.44 227 GLU A C 1
ATOM 1740 O O . GLU A 1 227 ? 19.583 -8.630 -13.549 1.00 79.44 227 GLU A O 1
ATOM 1745 N N . ASN A 1 228 ? 19.101 -8.509 -15.748 1.00 77.00 228 ASN A N 1
ATOM 1746 C CA . ASN A 1 228 ? 17.726 -8.955 -15.614 1.00 77.00 228 ASN A CA 1
ATOM 1747 C C . ASN A 1 228 ? 17.712 -10.483 -15.533 1.00 77.00 228 ASN A C 1
ATOM 1749 O O . ASN A 1 228 ? 17.672 -11.174 -16.547 1.00 77.00 228 ASN A O 1
ATOM 1753 N N . LYS A 1 229 ? 17.726 -11.025 -14.314 1.00 68.38 229 LYS A N 1
ATOM 1754 C CA . LYS A 1 229 ? 17.650 -12.476 -14.061 1.00 68.38 229 LYS A CA 1
ATOM 1755 C C . LYS A 1 229 ? 16.250 -13.070 -14.315 1.00 68.38 229 LYS A C 1
ATOM 1757 O O . LYS A 1 229 ? 15.916 -14.097 -13.734 1.00 68.38 229 LYS A O 1
ATOM 1762 N N . GLY A 1 230 ? 15.442 -12.412 -15.144 1.00 66.56 230 GLY A N 1
ATOM 1763 C CA . GLY A 1 230 ? 14.028 -12.699 -15.352 1.00 66.56 230 GLY A CA 1
ATOM 1764 C C . GLY A 1 230 ? 13.133 -12.119 -14.258 1.00 66.56 230 GLY A C 1
ATOM 1765 O O . GLY A 1 230 ? 13.579 -11.793 -13.153 1.00 66.56 230 GLY A O 1
ATOM 1766 N N . ALA A 1 231 ? 11.846 -12.003 -14.575 1.00 78.00 231 ALA A N 1
ATOM 1767 C CA . ALA A 1 231 ? 10.834 -11.562 -13.630 1.00 78.00 231 ALA A CA 1
ATOM 1768 C C . ALA A 1 231 ? 10.468 -12.649 -12.607 1.00 78.00 231 ALA A C 1
ATOM 1770 O O . ALA A 1 231 ? 9.883 -12.332 -11.583 1.00 78.00 231 ALA A O 1
ATOM 1771 N N . GLU A 1 232 ? 10.846 -13.911 -12.824 1.00 73.31 232 GLU A N 1
ATOM 1772 C CA . GLU A 1 232 ? 10.443 -15.052 -11.984 1.00 73.31 232 GLU A CA 1
ATOM 1773 C C . GLU A 1 232 ? 10.761 -14.895 -10.486 1.00 73.31 232 GLU A C 1
ATOM 1775 O O . GLU A 1 232 ? 10.055 -15.452 -9.655 1.00 73.31 232 GLU A O 1
ATOM 1780 N N . ASN A 1 233 ? 11.791 -14.123 -10.123 1.00 77.81 233 ASN A N 1
ATOM 1781 C CA . ASN A 1 233 ? 12.181 -13.925 -8.720 1.00 77.81 233 ASN A CA 1
ATOM 1782 C C . ASN A 1 233 ? 11.588 -12.666 -8.074 1.00 77.81 233 ASN A C 1
ATOM 1784 O O . ASN A 1 233 ? 11.715 -12.476 -6.867 1.00 77.81 233 ASN A O 1
ATOM 1788 N N . GLU A 1 234 ? 11.044 -11.754 -8.874 1.00 85.38 234 GLU A N 1
ATOM 1789 C CA . GLU A 1 234 ? 10.696 -10.403 -8.415 1.00 85.38 234 GLU A CA 1
ATOM 1790 C C . GLU A 1 234 ? 9.320 -9.935 -8.870 1.00 85.38 234 GLU A C 1
ATOM 1792 O O . GLU A 1 234 ? 8.859 -8.864 -8.456 1.00 85.38 234 GLU A O 1
ATOM 1797 N N . ARG A 1 235 ? 8.675 -10.732 -9.719 1.00 92.06 235 ARG A N 1
ATOM 1798 C CA . ARG A 1 235 ? 7.281 -10.585 -10.065 1.00 92.06 235 ARG A CA 1
ATOM 1799 C C . ARG A 1 235 ? 6.427 -10.792 -8.832 1.00 92.06 235 ARG A C 1
ATOM 1801 O O . ARG A 1 235 ? 6.773 -11.578 -7.957 1.00 92.06 235 ARG A O 1
ATOM 1808 N N . ILE A 1 236 ? 5.311 -10.081 -8.807 1.00 95.50 236 ILE A N 1
ATOM 1809 C CA . ILE A 1 236 ? 4.245 -10.329 -7.849 1.00 95.50 236 ILE A CA 1
ATOM 1810 C C . ILE A 1 236 ? 2.964 -10.723 -8.582 1.00 95.50 236 ILE A C 1
ATOM 1812 O O . ILE A 1 236 ? 2.680 -10.171 -9.649 1.00 95.50 236 ILE A O 1
ATOM 1816 N N . ASP A 1 237 ? 2.206 -11.641 -7.997 1.00 96.81 237 ASP A N 1
ATOM 1817 C CA . ASP A 1 237 ? 0.843 -12.005 -8.389 1.00 96.81 237 ASP A CA 1
ATOM 1818 C C . ASP A 1 237 ? -0.142 -11.487 -7.333 1.00 96.81 237 ASP A C 1
ATOM 1820 O O . ASP A 1 237 ? -0.125 -11.888 -6.162 1.00 96.81 237 ASP A O 1
ATOM 1824 N N . VAL A 1 238 ? -0.991 -10.546 -7.741 1.00 98.50 238 VAL A N 1
ATOM 1825 C CA . VAL A 1 238 ? -1.972 -9.908 -6.866 1.00 98.50 238 VAL A CA 1
ATOM 1826 C C . VAL A 1 238 ? -3.380 -10.203 -7.356 1.00 98.50 238 VAL A C 1
ATOM 1828 O O . VAL A 1 238 ? -3.805 -9.756 -8.422 1.00 98.50 238 VAL A O 1
ATOM 1831 N N . ARG A 1 239 ? -4.168 -10.876 -6.519 1.00 98.69 239 ARG A N 1
ATOM 1832 C CA . ARG A 1 239 ? -5.594 -11.103 -6.771 1.00 98.69 239 ARG A CA 1
ATOM 1833 C C . ARG A 1 239 ? -6.443 -10.154 -5.942 1.00 98.69 239 ARG A C 1
ATOM 1835 O O . ARG A 1 239 ? -6.421 -10.219 -4.719 1.00 98.69 239 ARG A O 1
ATOM 1842 N N . ILE A 1 240 ? -7.239 -9.326 -6.604 1.00 98.69 240 ILE A N 1
ATOM 1843 C CA . ILE A 1 240 ? -8.225 -8.428 -6.000 1.00 98.69 240 ILE A CA 1
ATOM 1844 C C . ILE A 1 240 ? -9.612 -8.888 -6.446 1.00 98.69 240 ILE A C 1
ATOM 1846 O O . ILE A 1 240 ? -9.963 -8.784 -7.623 1.00 98.69 240 ILE A O 1
ATOM 1850 N N . GLU A 1 241 ? -10.403 -9.413 -5.512 1.00 98.50 241 GLU A N 1
ATOM 1851 C CA . GLU A 1 241 ? -11.709 -9.995 -5.822 1.00 98.50 241 GLU A CA 1
ATOM 1852 C C . GLU A 1 241 ? -12.794 -9.590 -4.828 1.00 98.50 241 GLU A C 1
ATOM 1854 O O . GLU A 1 241 ? -12.566 -9.579 -3.619 1.00 98.50 241 GLU A O 1
ATOM 1859 N N . GLY A 1 242 ? -13.989 -9.263 -5.330 1.00 98.00 242 GLY A N 1
ATOM 1860 C CA . GLY A 1 242 ? -15.129 -8.910 -4.478 1.00 98.00 242 GLY A CA 1
ATOM 1861 C C . GLY A 1 242 ? -14.948 -7.599 -3.707 1.00 98.00 242 GLY A C 1
ATOM 1862 O O . GLY A 1 242 ? -15.625 -7.383 -2.704 1.00 98.00 242 GLY A O 1
ATOM 1863 N N . CYS A 1 243 ? -13.993 -6.754 -4.101 1.00 98.62 243 CYS A N 1
ATOM 1864 C CA . CYS A 1 243 ? -13.579 -5.599 -3.313 1.00 98.62 243 CYS A CA 1
ATOM 1865 C C . CYS A 1 243 ? -14.312 -4.316 -3.709 1.00 98.62 243 CYS A C 1
ATOM 1867 O O . CYS A 1 243 ? -14.778 -4.167 -4.837 1.00 98.62 243 CYS A O 1
ATOM 1869 N N . VAL A 1 244 ? -14.336 -3.348 -2.795 1.00 98.50 244 VAL A N 1
ATOM 1870 C CA . VAL A 1 244 ? -14.652 -1.947 -3.108 1.00 98.50 244 VAL A CA 1
ATOM 1871 C C . VAL A 1 244 ? -13.397 -1.115 -2.880 1.00 98.50 244 VAL A C 1
ATOM 1873 O O . VAL A 1 244 ? -12.882 -1.065 -1.763 1.00 98.50 244 VAL A O 1
ATOM 1876 N N . ILE A 1 245 ? -12.894 -0.477 -3.932 1.00 98.56 245 ILE A N 1
ATOM 1877 C CA . ILE A 1 245 ? -11.746 0.430 -3.864 1.00 98.56 245 ILE A CA 1
ATOM 1878 C C . ILE A 1 245 ? -12.252 1.830 -4.178 1.00 98.56 245 ILE A C 1
ATOM 1880 O O . ILE A 1 245 ? -12.729 2.080 -5.288 1.00 98.56 245 ILE A O 1
ATOM 1884 N N . SER A 1 246 ? -12.179 2.737 -3.206 1.00 97.25 246 SER A N 1
ATOM 1885 C CA . SER A 1 246 ? -12.873 4.016 -3.334 1.00 97.25 246 SER A CA 1
ATOM 1886 C C . SER A 1 246 ? -12.174 5.206 -2.689 1.00 97.25 246 SER A C 1
ATOM 1888 O O . SER A 1 246 ? -11.280 5.049 -1.865 1.00 97.25 246 SER A O 1
ATOM 1890 N N . GLN A 1 247 ? -12.590 6.414 -3.079 1.00 96.25 247 GLN A N 1
ATOM 1891 C CA . GLN A 1 247 ? -12.053 7.687 -2.576 1.00 96.25 247 GLN A CA 1
ATOM 1892 C C . GLN A 1 247 ? -10.525 7.793 -2.742 1.00 96.25 247 GLN A C 1
ATOM 1894 O O . GLN A 1 247 ? -9.754 7.766 -1.781 1.00 96.25 247 GLN A O 1
ATOM 1899 N N . GLY A 1 248 ? -10.088 7.929 -3.995 1.00 95.62 248 GLY A N 1
ATOM 1900 C CA . GLY A 1 248 ? -8.693 8.204 -4.348 1.00 95.62 248 GLY A CA 1
ATOM 1901 C C . GLY A 1 248 ? -8.502 9.632 -4.847 1.00 95.62 248 GLY A C 1
ATOM 1902 O O . GLY A 1 248 ? -9.239 10.062 -5.733 1.00 95.62 248 GLY A O 1
ATOM 1903 N N . ARG A 1 249 ? -7.494 10.368 -4.361 1.00 94.19 249 ARG A N 1
ATOM 1904 C CA . ARG A 1 249 ? -7.133 11.676 -4.954 1.00 94.19 249 ARG A CA 1
ATOM 1905 C C . ARG A 1 249 ? -6.618 11.525 -6.379 1.00 94.19 249 ARG A C 1
ATOM 1907 O O . ARG A 1 249 ? -7.014 12.286 -7.256 1.00 94.19 249 ARG A O 1
ATOM 1914 N N . GLU A 1 250 ? -5.716 10.575 -6.590 1.00 92.62 250 GLU A N 1
ATOM 1915 C CA . GLU A 1 250 ? -5.056 10.338 -7.868 1.00 92.62 250 GLU A CA 1
ATOM 1916 C C . GLU A 1 250 ? -5.525 9.015 -8.465 1.00 92.62 250 GLU A C 1
ATOM 1918 O O . GLU A 1 250 ? -6.282 9.031 -9.428 1.00 92.62 250 GLU A O 1
ATOM 1923 N N . PHE A 1 251 ? -5.138 7.882 -7.877 1.00 95.19 251 PHE A N 1
ATOM 1924 C CA . PHE A 1 251 ? -5.418 6.557 -8.435 1.00 95.19 251 PHE A CA 1
ATOM 1925 C C . PHE A 1 251 ? -6.204 5.687 -7.453 1.00 95.19 251 PHE A C 1
ATOM 1927 O O . PHE A 1 251 ? -5.863 5.635 -6.269 1.00 95.19 251 PHE A O 1
ATOM 1934 N N . LEU A 1 252 ? -7.215 4.958 -7.939 1.00 97.62 252 LEU A N 1
ATOM 1935 C CA . LEU A 1 252 ? -7.835 3.875 -7.158 1.00 97.62 252 LEU A CA 1
ATOM 1936 C C . LEU A 1 252 ? -6.965 2.619 -7.201 1.00 97.62 252 LEU A C 1
ATOM 1938 O O . LEU A 1 252 ? -6.628 2.069 -6.158 1.00 97.62 252 LEU A O 1
ATOM 1942 N N . LEU A 1 253 ? -6.534 2.212 -8.393 1.00 97.50 253 LEU A N 1
ATOM 1943 C CA . LEU A 1 253 ? -5.567 1.137 -8.575 1.00 97.50 253 LEU A CA 1
ATOM 1944 C C . LEU A 1 253 ? -4.415 1.620 -9.452 1.00 97.50 253 LEU A C 1
ATOM 1946 O O . LEU A 1 253 ? -4.620 2.064 -10.580 1.00 97.50 253 LEU A O 1
ATOM 1950 N N . LYS A 1 254 ? -3.191 1.514 -8.946 1.00 95.56 254 LYS A N 1
ATOM 1951 C CA . LYS A 1 254 ? -1.979 1.790 -9.712 1.00 95.56 254 LYS A CA 1
ATOM 1952 C C . LYS A 1 254 ? -1.113 0.542 -9.755 1.00 95.56 254 LYS A C 1
ATOM 1954 O O . LYS A 1 254 ? -0.714 0.027 -8.710 1.00 95.56 254 LYS A O 1
ATOM 1959 N N . ILE A 1 255 ? -0.827 0.066 -10.953 1.00 94.75 255 ILE A N 1
ATOM 1960 C CA . ILE A 1 255 ? 0.012 -1.106 -11.187 1.00 94.75 255 ILE A CA 1
ATOM 1961 C C . ILE A 1 255 ? 1.266 -0.677 -11.938 1.00 94.75 255 ILE A C 1
ATOM 1963 O O . ILE A 1 255 ? 1.291 0.392 -12.536 1.00 94.75 255 ILE A O 1
ATOM 1967 N N . GLY A 1 256 ? 2.325 -1.472 -11.883 1.00 91.94 256 GLY A N 1
ATOM 1968 C CA . GLY A 1 256 ? 3.517 -1.208 -12.684 1.00 91.94 256 GLY A CA 1
ATOM 1969 C C . GLY A 1 256 ? 4.729 -1.978 -12.194 1.00 91.94 256 GLY A C 1
ATOM 1970 O O . GLY A 1 256 ? 4.606 -2.915 -11.409 1.00 91.94 256 GLY A O 1
ATOM 1971 N N . ALA A 1 257 ? 5.913 -1.575 -12.644 1.00 90.00 257 ALA A N 1
ATOM 1972 C CA . ALA A 1 257 ? 7.178 -2.197 -12.272 1.00 90.00 257 ALA A CA 1
ATOM 1973 C C . ALA A 1 257 ? 8.096 -1.191 -11.573 1.00 90.00 257 ALA A C 1
ATOM 1975 O O . ALA A 1 257 ? 8.283 -0.070 -12.040 1.00 90.00 257 ALA A O 1
ATOM 1976 N N . ASN A 1 258 ? 8.736 -1.613 -10.486 1.00 89.44 258 ASN A N 1
ATOM 1977 C CA . ASN A 1 258 ? 9.796 -0.855 -9.824 1.00 89.44 258 ASN A CA 1
ATOM 1978 C C . ASN A 1 258 ? 11.180 -1.205 -10.401 1.00 89.44 258 ASN A C 1
ATOM 1980 O O . ASN A 1 258 ? 12.151 -1.376 -9.667 1.00 89.44 258 ASN A O 1
ATOM 1984 N N . ARG A 1 259 ? 11.271 -1.325 -11.729 1.00 87.50 259 ARG A N 1
ATOM 1985 C CA . ARG A 1 259 ? 12.502 -1.654 -12.452 1.00 87.50 259 ARG A CA 1
ATOM 1986 C C . ARG A 1 259 ? 12.570 -0.889 -13.764 1.00 87.50 259 ARG A C 1
ATOM 1988 O O . ARG A 1 259 ? 11.588 -0.829 -14.496 1.00 87.50 259 ARG A O 1
ATOM 1995 N N . ALA A 1 260 ? 13.743 -0.349 -14.076 1.00 86.31 260 ALA A N 1
ATOM 1996 C CA . ALA A 1 260 ? 14.006 0.339 -15.332 1.00 86.31 260 ALA A CA 1
ATOM 1997 C C . ALA A 1 260 ? 15.344 -0.102 -15.935 1.00 86.31 260 ALA A C 1
ATOM 1999 O O . ALA A 1 260 ? 16.356 -0.205 -15.237 1.00 86.31 260 ALA A O 1
ATOM 2000 N N . LEU A 1 261 ? 15.362 -0.324 -17.249 1.00 82.31 261 LEU A N 1
ATOM 2001 C CA . LEU A 1 261 ? 16.592 -0.533 -18.004 1.00 82.31 261 LEU A CA 1
ATOM 2002 C C . LEU A 1 261 ? 17.226 0.825 -18.307 1.00 82.31 261 LEU A C 1
ATOM 2004 O O . LEU A 1 261 ? 16.588 1.704 -18.887 1.00 82.31 261 LEU A O 1
ATOM 2008 N N . ARG A 1 262 ? 18.475 1.020 -17.879 1.00 77.75 262 ARG A N 1
ATOM 2009 C CA . ARG A 1 262 ? 19.202 2.262 -18.142 1.00 77.75 262 ARG A CA 1
ATOM 2010 C C . ARG 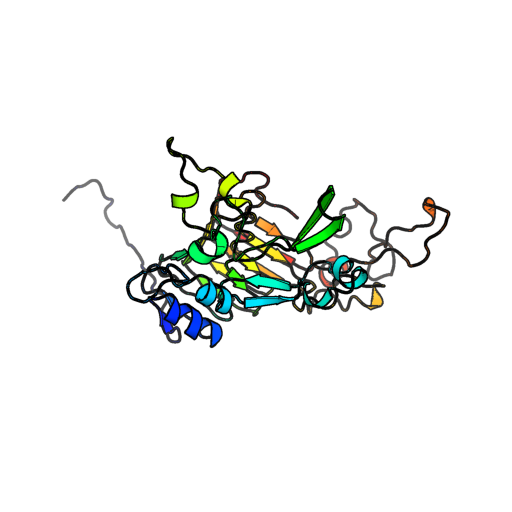A 1 262 ? 19.538 2.349 -19.634 1.00 77.75 262 ARG A C 1
ATOM 2012 O O . ARG A 1 262 ? 20.029 1.384 -20.214 1.00 77.75 262 ARG A O 1
ATOM 2019 N N . ALA A 1 263 ? 19.310 3.515 -20.239 1.00 66.12 263 ALA A N 1
ATOM 2020 C CA . ALA A 1 263 ? 19.811 3.807 -21.581 1.00 66.12 263 ALA A CA 1
ATOM 2021 C C . ALA A 1 263 ? 21.344 3.658 -21.625 1.00 66.12 263 ALA A C 1
ATOM 2023 O O . ALA A 1 263 ? 22.020 3.869 -20.612 1.00 66.12 263 ALA A O 1
ATOM 2024 N N . SER A 1 264 ? 21.894 3.249 -22.774 1.00 60.66 264 SER A N 1
ATOM 2025 C CA . SER A 1 264 ? 23.314 2.883 -22.875 1.00 60.66 264 SER A CA 1
ATOM 2026 C C . SER A 1 264 ? 24.246 4.014 -22.401 1.00 60.66 264 SER A C 1
ATOM 2028 O O . SER A 1 264 ? 23.963 5.194 -22.593 1.00 60.66 264 SER A O 1
ATOM 2030 N N . LYS A 1 265 ? 25.378 3.646 -21.781 1.00 50.44 265 LYS A N 1
ATOM 2031 C CA . LYS A 1 265 ? 26.360 4.572 -21.172 1.00 50.44 265 LYS A CA 1
ATOM 2032 C C . LYS A 1 265 ? 27.021 5.546 -22.154 1.00 50.44 265 LYS A C 1
ATOM 2034 O O . LYS A 1 265 ? 27.708 6.466 -21.714 1.00 50.44 265 LYS A O 1
ATOM 2039 N N . THR A 1 266 ? 26.841 5.371 -23.457 1.00 51.44 266 THR A N 1
ATOM 2040 C CA . THR A 1 266 ? 27.358 6.304 -24.456 1.00 51.44 266 THR A CA 1
ATOM 2041 C C . THR A 1 266 ? 26.412 7.493 -24.561 1.00 51.44 266 THR A C 1
ATOM 2043 O O . THR A 1 266 ? 25.528 7.527 -25.409 1.00 51.44 266 THR A O 1
ATOM 2046 N N . LEU A 1 267 ? 26.616 8.483 -23.686 1.00 51.69 267 LEU A N 1
ATOM 2047 C CA . LEU A 1 267 ? 26.226 9.860 -23.978 1.00 51.69 267 LEU A CA 1
ATOM 2048 C C . LEU A 1 267 ? 26.964 10.255 -25.258 1.00 51.69 267 LEU A C 1
ATOM 2050 O O . LEU A 1 267 ? 28.141 10.613 -25.228 1.00 51.69 267 LEU A O 1
ATOM 2054 N N . SER A 1 268 ? 26.296 10.088 -26.389 1.00 54.97 268 SER A N 1
ATOM 2055 C CA . SER A 1 268 ? 26.785 10.588 -27.658 1.00 54.97 268 SER A CA 1
ATOM 2056 C C . SER A 1 268 ? 26.386 12.054 -27.773 1.00 54.97 268 SER A C 1
ATOM 2058 O O . SER A 1 268 ? 25.284 12.440 -27.389 1.00 54.97 268 SER A O 1
ATOM 2060 N N . SER A 1 269 ? 27.273 12.888 -28.313 1.00 63.22 269 SER A N 1
ATOM 2061 C CA . SER A 1 269 ? 26.901 14.236 -28.763 1.00 63.22 269 SER A CA 1
ATOM 2062 C C . SER A 1 269 ? 25.912 14.201 -29.934 1.00 63.22 269 SER A C 1
ATOM 2064 O O . SER A 1 269 ? 25.318 15.220 -30.271 1.00 63.22 269 SER A O 1
ATOM 2066 N N . ASP A 1 270 ? 25.766 13.033 -30.558 1.00 60.50 270 ASP A N 1
ATOM 2067 C CA . ASP A 1 270 ? 24.718 12.721 -31.513 1.00 60.50 270 ASP A CA 1
ATOM 2068 C C . ASP A 1 270 ? 23.489 12.188 -30.755 1.00 60.50 270 ASP A C 1
ATOM 2070 O O . ASP A 1 270 ? 23.503 11.076 -30.219 1.00 60.50 270 ASP A O 1
ATOM 2074 N N . VAL A 1 271 ? 22.444 13.015 -30.672 1.00 57.41 271 VAL A N 1
ATOM 2075 C CA . VAL A 1 271 ? 21.183 12.694 -29.981 1.00 57.41 271 VAL A CA 1
ATOM 2076 C C . VAL A 1 271 ? 20.505 11.475 -30.617 1.00 57.41 271 VAL A C 1
ATOM 2078 O O . VAL A 1 271 ? 19.888 10.696 -29.894 1.00 57.41 271 VAL A O 1
ATOM 2081 N N . ASP A 1 272 ? 20.709 11.240 -31.917 1.00 54.28 272 ASP A N 1
ATOM 2082 C CA . ASP A 1 272 ? 20.161 10.082 -32.633 1.00 54.28 272 ASP A CA 1
ATOM 2083 C C . ASP A 1 272 ? 20.939 8.786 -32.324 1.00 54.28 272 ASP A C 1
ATOM 2085 O O . ASP A 1 272 ? 20.431 7.680 -32.516 1.00 54.28 272 ASP A O 1
ATOM 2089 N N . ALA A 1 273 ? 22.161 8.903 -31.791 1.00 52.44 273 ALA A N 1
ATOM 2090 C CA . ALA A 1 273 ? 22.977 7.781 -31.322 1.00 52.44 273 ALA A CA 1
ATOM 2091 C C . ALA A 1 273 ? 22.772 7.459 -29.829 1.00 52.44 273 ALA A C 1
ATOM 2093 O O . ALA A 1 273 ? 23.313 6.465 -29.335 1.00 52.44 273 ALA A O 1
ATOM 2094 N N . CYS A 1 274 ? 21.991 8.262 -29.096 1.00 50.88 274 CYS A N 1
ATOM 2095 C CA . CYS A 1 274 ? 21.496 7.902 -27.768 1.00 50.88 274 CYS A CA 1
ATOM 2096 C C . CYS A 1 274 ? 20.363 6.881 -27.929 1.00 50.88 274 CYS A C 1
ATOM 2098 O O . CYS A 1 274 ? 19.185 7.215 -27.877 1.00 50.88 274 CYS A O 1
ATOM 2100 N N . ILE A 1 275 ? 20.732 5.626 -28.182 1.00 57.72 275 ILE A N 1
ATOM 2101 C CA . ILE A 1 275 ? 19.767 4.568 -28.483 1.00 57.72 275 ILE A CA 1
ATOM 2102 C C . ILE A 1 275 ? 18.902 4.309 -27.241 1.00 57.72 275 ILE A C 1
ATOM 2104 O O . ILE A 1 275 ? 19.431 4.011 -26.161 1.00 57.72 275 ILE A O 1
ATOM 2108 N N . GLU A 1 276 ? 17.578 4.403 -27.397 1.00 58.53 276 GLU A N 1
ATOM 2109 C CA . GLU A 1 276 ? 16.632 3.857 -26.425 1.00 58.53 276 GLU A CA 1
ATOM 2110 C C . GLU A 1 276 ? 17.016 2.399 -26.133 1.00 58.53 276 GLU A C 1
ATOM 2112 O O . GLU A 1 276 ? 17.306 1.633 -27.059 1.00 58.53 276 GLU A O 1
ATOM 2117 N N . PRO A 1 277 ? 17.080 1.978 -24.862 1.00 68.88 277 PRO A N 1
ATOM 2118 C CA . PRO A 1 277 ? 17.402 0.598 -24.573 1.00 68.88 277 PRO A CA 1
ATOM 2119 C C . PRO A 1 277 ? 16.254 -0.291 -25.069 1.00 68.88 277 PRO A C 1
ATOM 2121 O O . PRO A 1 277 ? 15.153 -0.262 -24.523 1.00 68.88 277 PRO A O 1
ATOM 2124 N N . ASN A 1 278 ? 16.510 -1.084 -26.110 1.00 76.81 278 ASN A N 1
ATOM 2125 C CA . ASN A 1 278 ? 15.520 -2.019 -26.633 1.00 76.81 278 ASN A CA 1
ATOM 2126 C C . ASN A 1 278 ? 15.365 -3.213 -25.686 1.00 76.81 278 ASN A C 1
ATOM 2128 O O . ASN A 1 278 ? 16.354 -3.831 -25.281 1.00 76.81 278 ASN A O 1
ATOM 2132 N N . LEU A 1 279 ? 14.118 -3.578 -25.387 1.00 85.06 279 LEU A N 1
ATOM 2133 C CA . LEU A 1 279 ? 13.813 -4.924 -24.909 1.00 85.06 279 LEU A CA 1
ATOM 2134 C C . LEU A 1 279 ? 14.062 -5.894 -26.069 1.00 85.06 279 LEU A C 1
ATOM 2136 O O . LEU A 1 279 ? 13.735 -5.577 -27.216 1.00 85.06 279 LEU A O 1
ATOM 2140 N N . LEU A 1 280 ? 14.662 -7.046 -25.784 1.00 87.12 280 LEU A N 1
ATOM 2141 C CA . LEU A 1 280 ? 15.071 -8.013 -26.802 1.00 87.12 280 LEU A CA 1
ATOM 2142 C C . LEU A 1 280 ? 14.254 -9.294 -26.665 1.00 87.12 280 LEU A C 1
ATOM 2144 O O . LEU A 1 280 ? 13.943 -9.684 -25.544 1.00 87.12 280 LEU A O 1
ATOM 2148 N N . ASP A 1 281 ? 13.922 -9.936 -27.778 1.00 89.81 281 ASP A N 1
ATOM 2149 C CA . ASP A 1 281 ? 13.332 -11.275 -27.804 1.00 89.81 281 ASP A CA 1
ATOM 2150 C C . ASP A 1 281 ? 14.361 -12.358 -27.420 1.00 89.81 281 ASP A C 1
ATOM 2152 O O . ASP A 1 281 ? 15.542 -12.075 -27.188 1.00 89.81 281 ASP A O 1
ATOM 2156 N N . GLU A 1 282 ? 13.918 -13.616 -27.361 1.00 90.56 282 GLU A N 1
ATOM 2157 C CA . GLU A 1 282 ? 14.781 -14.769 -27.050 1.00 90.56 282 GLU A CA 1
ATOM 2158 C C . GLU A 1 282 ? 15.956 -14.947 -28.032 1.00 90.56 282 GLU A C 1
ATOM 2160 O O . GLU A 1 282 ? 16.976 -15.547 -27.689 1.00 90.56 282 GLU A O 1
ATOM 2165 N N . ASN A 1 283 ? 15.831 -14.402 -29.246 1.00 91.06 283 ASN A N 1
ATOM 2166 C CA . ASN A 1 283 ? 16.817 -14.481 -30.320 1.00 91.06 283 ASN A CA 1
ATOM 2167 C C . ASN A 1 283 ? 17.738 -13.245 -30.361 1.00 91.06 283 ASN A C 1
ATOM 2169 O O . ASN A 1 283 ? 18.629 -13.166 -31.210 1.00 91.06 283 ASN A O 1
ATOM 2173 N N . GLY A 1 284 ? 17.550 -12.283 -29.450 1.00 87.38 284 GLY A N 1
ATOM 2174 C CA . GLY A 1 284 ? 18.322 -11.045 -29.374 1.00 87.38 284 GLY A CA 1
ATOM 2175 C C . GLY A 1 284 ? 17.858 -9.939 -30.328 1.00 87.38 284 GLY A C 1
ATOM 2176 O O . GLY A 1 284 ? 18.555 -8.928 -30.453 1.00 87.38 284 GLY A O 1
ATOM 2177 N N . ASN A 1 285 ? 16.708 -10.084 -30.992 1.00 88.25 285 ASN A N 1
ATOM 2178 C CA . ASN A 1 285 ? 16.135 -9.023 -31.818 1.00 88.25 285 ASN A CA 1
ATOM 2179 C C . ASN A 1 285 ? 15.357 -8.036 -30.951 1.00 88.25 285 ASN A C 1
ATOM 2181 O O . ASN A 1 285 ? 14.686 -8.416 -29.999 1.00 88.25 285 ASN A O 1
ATOM 2185 N N . ALA A 1 286 ? 15.395 -6.754 -31.304 1.00 86.00 286 ALA A N 1
ATOM 2186 C CA . ALA A 1 286 ? 14.605 -5.747 -30.609 1.00 86.00 286 ALA A CA 1
ATOM 2187 C C . ALA A 1 286 ? 13.101 -5.938 -30.857 1.00 86.00 286 ALA A C 1
ATOM 2189 O O . ALA A 1 286 ? 12.667 -5.997 -32.013 1.00 86.00 286 ALA A O 1
ATOM 2190 N N . TYR A 1 287 ? 12.302 -5.925 -29.786 1.00 85.50 287 TYR A N 1
ATOM 2191 C CA . TYR A 1 287 ? 10.863 -5.704 -29.919 1.00 85.50 287 TYR A CA 1
ATOM 2192 C C . TYR A 1 287 ? 10.629 -4.321 -30.514 1.00 85.50 287 TYR A C 1
ATOM 2194 O O . TYR A 1 287 ? 11.227 -3.333 -30.080 1.00 85.50 287 TYR A O 1
ATOM 2202 N N . ARG A 1 288 ? 9.738 -4.217 -31.503 1.00 78.19 288 ARG A N 1
ATOM 2203 C CA . ARG A 1 288 ? 9.404 -2.901 -32.056 1.00 78.19 288 ARG A CA 1
ATOM 2204 C C . ARG A 1 288 ? 8.513 -2.148 -31.076 1.00 78.19 288 ARG A C 1
ATOM 2206 O O . ARG A 1 288 ? 7.481 -2.671 -30.644 1.00 78.19 288 ARG A O 1
ATOM 2213 N N . ALA A 1 289 ? 8.873 -0.898 -30.798 1.00 71.81 289 ALA A N 1
ATOM 2214 C CA . ALA A 1 289 ? 8.025 0.014 -30.045 1.00 71.81 289 ALA A CA 1
ATOM 2215 C C . ALA A 1 289 ? 6.618 0.075 -30.664 1.00 71.81 289 ALA A C 1
ATOM 2217 O O . ALA A 1 289 ? 6.470 0.090 -31.887 1.00 71.81 289 ALA A O 1
ATOM 2218 N N . GLN A 1 290 ? 5.589 0.090 -29.811 1.00 71.75 290 GLN A N 1
ATOM 2219 C CA . GLN A 1 290 ? 4.174 0.185 -30.209 1.00 71.75 290 GLN A CA 1
ATOM 2220 C C . GLN A 1 290 ? 3.685 -0.936 -31.143 1.00 71.75 290 GLN A C 1
ATOM 2222 O O . GLN A 1 290 ? 2.634 -0.819 -31.772 1.00 71.75 290 GLN A O 1
ATOM 2227 N N . SER A 1 291 ? 4.427 -2.039 -31.234 1.00 73.62 291 SER A N 1
ATOM 2228 C CA . SER A 1 291 ? 3.957 -3.254 -31.877 1.00 73.62 291 SER A CA 1
ATOM 2229 C C . SER A 1 291 ? 3.544 -4.226 -30.781 1.00 73.62 291 SER A C 1
ATOM 2231 O O . SER A 1 291 ? 4.337 -4.559 -29.906 1.00 73.62 291 SER A O 1
ATOM 2233 N N . ASN A 1 292 ? 2.305 -4.700 -30.816 1.00 84.69 292 ASN A N 1
ATOM 2234 C CA . ASN A 1 292 ? 1.778 -5.679 -29.860 1.00 84.69 292 ASN A CA 1
ATOM 2235 C C . ASN A 1 292 ? 2.442 -7.074 -29.982 1.00 84.69 292 ASN A C 1
ATOM 2237 O O . ASN A 1 292 ? 1.868 -8.067 -29.552 1.00 84.69 292 ASN A O 1
ATOM 2241 N N . GLN A 1 293 ? 3.636 -7.165 -30.582 1.00 81.50 293 GLN A N 1
ATOM 2242 C CA . GLN A 1 293 ? 4.401 -8.397 -30.803 1.00 81.50 293 GLN A CA 1
ATOM 2243 C C . GLN A 1 293 ? 4.671 -9.160 -29.505 1.00 81.50 293 GLN A C 1
ATOM 2245 O O . GLN A 1 293 ? 4.765 -10.378 -29.525 1.00 81.50 293 GLN A O 1
ATOM 2250 N N . TYR A 1 294 ? 4.763 -8.442 -28.390 1.00 83.81 294 TYR A N 1
ATOM 2251 C CA . TYR A 1 294 ? 5.057 -8.995 -27.077 1.00 83.81 294 TYR A CA 1
ATOM 2252 C C . TYR A 1 294 ? 3.841 -9.569 -26.333 1.00 83.81 294 TYR A C 1
ATOM 2254 O O . TYR A 1 294 ? 4.024 -10.164 -25.275 1.00 83.81 294 TYR A O 1
ATOM 2262 N N . LEU A 1 295 ? 2.605 -9.357 -26.814 1.00 86.06 295 LEU A N 1
ATOM 2263 C CA . LEU A 1 295 ? 1.401 -9.704 -26.041 1.00 86.06 295 LEU A CA 1
ATOM 2264 C C . LEU A 1 295 ? 1.263 -11.208 -25.782 1.00 86.06 295 LEU A C 1
ATOM 2266 O O . LEU A 1 295 ? 0.851 -11.591 -24.691 1.00 86.06 295 LEU A O 1
ATOM 2270 N N . ASP A 1 296 ? 1.638 -12.031 -26.760 1.00 87.12 296 ASP A N 1
ATOM 2271 C CA . ASP A 1 296 ? 1.556 -13.495 -26.685 1.00 87.12 296 ASP A CA 1
ATOM 2272 C C . ASP A 1 296 ? 2.949 -14.149 -26.569 1.00 87.12 296 ASP A C 1
ATOM 2274 O O . ASP A 1 296 ? 3.092 -15.362 -26.729 1.00 87.12 296 ASP A O 1
ATOM 2278 N N . ASP A 1 297 ? 3.993 -13.351 -26.316 1.00 91.50 297 ASP A N 1
ATOM 2279 C CA . ASP A 1 297 ? 5.376 -13.818 -26.237 1.00 91.50 297 ASP A CA 1
ATOM 2280 C C . ASP A 1 297 ? 5.719 -14.278 -24.808 1.00 91.50 297 ASP A C 1
ATOM 2282 O O . ASP A 1 297 ? 5.810 -13.485 -23.863 1.00 91.50 297 ASP A O 1
ATOM 2286 N N . GLU A 1 298 ? 5.933 -15.587 -24.649 1.00 91.38 298 GLU A N 1
ATOM 2287 C CA . GLU A 1 298 ? 6.271 -16.203 -23.364 1.00 91.38 298 GLU A CA 1
ATOM 2288 C C . GLU A 1 298 ? 7.606 -15.686 -22.801 1.00 91.38 298 GLU A C 1
ATOM 2290 O O . GLU A 1 298 ? 7.729 -15.487 -21.586 1.00 91.38 298 GLU A O 1
ATOM 2295 N N . TYR A 1 299 ? 8.592 -15.428 -23.665 1.00 90.94 299 TYR A N 1
ATOM 2296 C CA . TYR A 1 299 ? 9.874 -14.863 -23.262 1.00 90.94 299 TYR A CA 1
ATOM 2297 C C . TYR A 1 299 ? 9.691 -13.433 -22.760 1.00 90.94 299 TYR A C 1
ATOM 2299 O O . TYR A 1 299 ? 10.218 -13.095 -21.693 1.00 90.94 299 TYR A O 1
ATOM 2307 N N . PHE A 1 300 ? 8.927 -12.598 -23.475 1.00 90.81 300 PHE A N 1
ATOM 2308 C CA . PHE A 1 300 ? 8.648 -11.235 -23.022 1.00 90.81 300 PHE A CA 1
ATOM 2309 C C . PHE A 1 300 ? 7.989 -11.246 -21.650 1.00 90.81 300 PHE A C 1
ATOM 2311 O O . PHE A 1 300 ? 8.450 -10.558 -20.733 1.00 90.81 300 PHE A O 1
ATOM 2318 N N . TYR A 1 301 ? 6.940 -12.060 -21.505 1.00 90.31 301 TYR A N 1
ATOM 2319 C CA . TYR A 1 301 ? 6.221 -12.198 -20.254 1.00 90.31 301 TYR A CA 1
ATOM 2320 C C . TYR A 1 301 ? 7.191 -12.583 -19.139 1.00 90.31 301 TYR A C 1
ATOM 2322 O O . TYR A 1 301 ? 7.380 -11.787 -18.222 1.00 90.31 301 TYR A O 1
ATOM 2330 N N . LYS A 1 302 ? 7.885 -13.725 -19.233 1.00 89.31 302 LYS A N 1
ATOM 2331 C CA . LYS A 1 302 ? 8.834 -14.224 -18.212 1.00 89.31 302 LYS A CA 1
ATOM 2332 C C . LYS A 1 302 ? 9.981 -13.266 -17.891 1.00 89.31 302 LYS A C 1
ATOM 2334 O O . LYS A 1 302 ? 10.482 -13.264 -16.766 1.00 89.31 302 LYS A O 1
ATOM 2339 N N . THR A 1 303 ? 10.394 -12.442 -18.847 1.00 87.56 303 THR A N 1
ATOM 2340 C CA . THR A 1 303 ? 11.576 -11.589 -18.695 1.00 87.56 303 THR A CA 1
ATOM 2341 C C . THR A 1 303 ? 11.239 -10.195 -18.169 1.00 87.56 303 THR A C 1
ATOM 2343 O O . THR A 1 303 ? 11.996 -9.655 -17.360 1.00 87.56 303 THR A O 1
ATOM 2346 N N . TYR A 1 304 ? 10.123 -9.599 -18.598 1.00 88.00 304 TYR A N 1
ATOM 2347 C CA . TYR A 1 304 ? 9.871 -8.163 -18.417 1.00 88.00 304 TYR A CA 1
ATOM 2348 C C . TYR A 1 304 ? 8.622 -7.825 -17.606 1.00 88.00 304 TYR A C 1
ATOM 2350 O O . TYR A 1 304 ? 8.579 -6.756 -16.995 1.00 88.00 304 TYR A O 1
ATOM 2358 N N . VAL A 1 305 ? 7.622 -8.706 -17.554 1.00 90.56 305 VAL A N 1
ATOM 2359 C CA . VAL A 1 305 ? 6.401 -8.444 -16.780 1.00 90.56 305 VAL A CA 1
ATOM 2360 C C . VAL A 1 305 ? 6.680 -8.694 -15.301 1.00 90.56 305 VAL A C 1
ATOM 2362 O O . VAL A 1 305 ? 6.931 -9.827 -14.903 1.00 90.56 305 VAL A O 1
ATOM 2365 N N . MET A 1 306 ? 6.659 -7.633 -14.491 1.00 92.06 306 MET A N 1
ATOM 2366 C CA . MET A 1 306 ? 7.015 -7.669 -13.060 1.00 92.06 306 MET A CA 1
ATOM 2367 C C . MET A 1 306 ? 5.803 -7.658 -12.123 1.00 92.06 306 MET A C 1
ATOM 2369 O O . MET A 1 306 ? 5.969 -7.765 -10.914 1.00 92.06 306 MET A O 1
ATOM 2373 N N . THR A 1 307 ? 4.593 -7.508 -12.647 1.00 94.94 307 THR A N 1
ATOM 2374 C CA . THR A 1 307 ? 3.386 -7.429 -11.825 1.00 94.94 307 THR A CA 1
ATOM 2375 C C . THR A 1 307 ? 2.233 -8.010 -12.615 1.00 94.94 307 THR A C 1
ATOM 2377 O O . THR A 1 307 ? 1.901 -7.482 -13.675 1.00 94.94 307 THR A O 1
ATOM 2380 N N . ASP A 1 308 ? 1.615 -9.048 -12.068 1.00 94.88 308 ASP A N 1
ATOM 2381 C CA . ASP A 1 308 ? 0.336 -9.565 -12.527 1.00 94.88 308 ASP A CA 1
ATOM 2382 C C . ASP A 1 308 ? -0.743 -9.164 -11.529 1.00 94.88 308 ASP A C 1
ATOM 2384 O O . ASP A 1 308 ? -0.597 -9.346 -10.320 1.00 94.88 308 ASP A O 1
ATOM 2388 N N . VAL A 1 309 ? -1.828 -8.578 -12.038 1.00 97.00 309 VAL A N 1
ATOM 2389 C CA . VAL A 1 309 ? -2.986 -8.218 -11.220 1.00 97.00 309 VAL A CA 1
ATOM 2390 C C . VAL A 1 309 ? -4.249 -8.788 -11.834 1.00 97.00 309 VAL A C 1
ATOM 2392 O O . VAL A 1 309 ? -4.634 -8.431 -12.948 1.00 97.00 309 VAL A O 1
ATOM 2395 N N . VAL A 1 310 ? -4.941 -9.621 -11.065 1.00 97.81 310 VAL A N 1
ATOM 2396 C CA . VAL A 1 310 ? -6.305 -10.051 -11.366 1.00 97.81 310 VAL A CA 1
ATOM 2397 C C . VAL A 1 310 ? -7.265 -9.149 -10.606 1.00 97.81 310 VAL A C 1
ATOM 2399 O O . VAL A 1 310 ? -7.330 -9.210 -9.382 1.00 97.81 310 VAL A O 1
ATOM 2402 N N . LEU A 1 311 ? -8.041 -8.340 -11.327 1.00 96.88 311 LEU A N 1
ATOM 2403 C CA . LEU A 1 311 ? -9.148 -7.563 -10.769 1.00 96.88 311 LEU A CA 1
ATOM 2404 C C . LEU A 1 311 ? -10.475 -8.200 -11.191 1.00 96.88 311 LEU A C 1
ATOM 2406 O O . LEU A 1 311 ? -10.822 -8.197 -12.372 1.00 96.88 311 LEU A O 1
ATOM 2410 N N . LYS A 1 312 ? -11.219 -8.751 -10.230 1.00 97.56 312 LYS A N 1
ATOM 2411 C CA . LYS A 1 312 ? -12.449 -9.512 -10.488 1.00 97.56 312 LYS A CA 1
ATOM 2412 C C . LYS A 1 312 ? -13.574 -9.098 -9.548 1.00 97.56 312 LYS A C 1
ATOM 2414 O O . LYS A 1 312 ? -13.332 -8.825 -8.378 1.00 97.56 312 LYS A O 1
ATOM 2419 N N . ASP A 1 313 ? -14.804 -9.044 -10.054 1.00 97.19 313 ASP A N 1
ATOM 2420 C CA . ASP A 1 313 ? -16.022 -8.815 -9.257 1.00 97.19 313 ASP A CA 1
ATOM 2421 C C . ASP A 1 313 ? -15.907 -7.644 -8.256 1.00 97.19 313 ASP A C 1
ATOM 2423 O O . ASP A 1 313 ? -16.417 -7.710 -7.143 1.00 97.19 313 ASP A O 1
ATOM 2427 N N . SER A 1 314 ? -15.176 -6.590 -8.630 1.00 96.94 314 SER A N 1
ATOM 2428 C CA . SER A 1 314 ? -14.814 -5.482 -7.743 1.00 96.94 314 SER A CA 1
ATOM 2429 C C . SER A 1 314 ? -15.366 -4.158 -8.261 1.00 96.94 314 SER A C 1
ATOM 2431 O O . SER A 1 314 ? -15.500 -3.954 -9.468 1.00 96.94 314 SER A O 1
ATOM 2433 N N . VAL A 1 315 ? -15.662 -3.247 -7.339 1.00 97.31 315 VAL A N 1
ATOM 2434 C CA . VAL A 1 315 ? -16.145 -1.893 -7.619 1.00 97.31 315 VAL A CA 1
ATOM 2435 C C . VAL A 1 315 ? -15.006 -0.904 -7.416 1.00 97.31 315 VAL A C 1
ATOM 2437 O O . VAL A 1 315 ? -14.347 -0.911 -6.377 1.00 97.31 315 VAL A O 1
ATOM 2440 N N . LEU A 1 316 ? -14.797 -0.037 -8.405 1.00 96.25 316 LEU A N 1
ATOM 2441 C CA . LEU A 1 316 ? -13.893 1.104 -8.320 1.00 96.25 316 LEU A CA 1
ATOM 2442 C C . LEU A 1 316 ? -14.739 2.378 -8.391 1.00 96.25 316 LEU A C 1
ATOM 2444 O O . LEU A 1 316 ? -15.393 2.609 -9.408 1.00 96.25 316 LEU A O 1
ATOM 2448 N N . GLU A 1 317 ? -14.754 3.197 -7.338 1.00 93.31 317 GLU A N 1
ATOM 2449 C CA . GLU A 1 317 ? -15.601 4.396 -7.310 1.00 93.31 317 GLU A CA 1
ATOM 2450 C C . GLU A 1 317 ? -14.932 5.617 -6.672 1.00 93.31 317 GLU A C 1
ATOM 2452 O O . GLU A 1 317 ? -14.193 5.524 -5.699 1.00 93.31 317 GLU A O 1
ATOM 2457 N N . THR A 1 318 ? -15.250 6.806 -7.187 1.00 89.81 318 THR A N 1
ATOM 2458 C CA . THR A 1 318 ? -14.758 8.095 -6.667 1.00 89.81 318 THR A CA 1
ATOM 2459 C C . THR A 1 318 ? -13.233 8.246 -6.739 1.00 89.81 318 THR A C 1
ATOM 2461 O O . THR A 1 318 ? -12.515 8.062 -5.756 1.00 89.81 318 THR A O 1
ATOM 2464 N N . SER A 1 319 ? -12.737 8.640 -7.913 1.00 87.94 319 SER A N 1
ATOM 2465 C CA . SER A 1 319 ? -11.337 9.023 -8.132 1.00 87.94 319 SER A CA 1
ATOM 2466 C C . SER A 1 319 ? -11.227 10.477 -8.581 1.00 87.94 319 SER A C 1
ATOM 2468 O O . SER A 1 319 ? -12.003 10.906 -9.433 1.00 87.94 319 SER A O 1
ATOM 2470 N N . GLY A 1 320 ? -10.230 11.207 -8.083 1.00 77.38 320 GLY A N 1
ATOM 2471 C CA . GLY A 1 320 ? -9.945 12.569 -8.527 1.00 77.38 320 GLY A CA 1
ATOM 2472 C C . GLY A 1 320 ? -9.235 12.644 -9.882 1.00 77.38 320 GLY A C 1
ATOM 2473 O O . GLY A 1 320 ? -9.415 13.635 -10.586 1.00 77.38 320 GLY A O 1
ATOM 2474 N N . LEU A 1 321 ? -8.466 11.614 -10.268 1.00 84.75 321 LEU A N 1
ATOM 2475 C CA . LEU A 1 321 ? -7.717 11.612 -11.530 1.00 84.75 321 LEU A CA 1
ATOM 2476 C C . LEU A 1 321 ? -7.960 10.356 -12.382 1.00 84.75 321 LEU A C 1
ATOM 2478 O O . LEU A 1 321 ? -8.529 10.462 -13.464 1.00 84.75 321 LEU A O 1
ATOM 2482 N N . PHE A 1 322 ? -7.566 9.175 -11.905 1.00 84.25 322 PHE A N 1
ATOM 2483 C CA . PHE A 1 322 ? -7.666 7.924 -12.654 1.00 84.25 322 PHE A CA 1
ATOM 2484 C C . PHE A 1 322 ? -8.240 6.784 -11.813 1.00 84.25 322 PHE A C 1
ATOM 2486 O O . PHE A 1 322 ? -7.913 6.588 -10.643 1.00 84.25 322 PHE A O 1
ATOM 2493 N N . THR A 1 323 ? -9.057 5.959 -12.457 1.00 84.62 323 THR A N 1
ATOM 2494 C CA . THR A 1 323 ? -9.552 4.711 -11.875 1.00 84.62 323 THR A CA 1
ATOM 2495 C C . THR A 1 323 ? -8.456 3.640 -11.863 1.00 84.62 323 THR A C 1
ATOM 2497 O O . THR A 1 323 ? -8.209 3.030 -10.826 1.00 84.62 323 THR A O 1
ATOM 2500 N N . VAL A 1 324 ? -7.749 3.455 -12.984 1.00 86.88 324 VAL A N 1
ATOM 2501 C CA . VAL A 1 324 ? -6.600 2.543 -13.105 1.00 86.88 324 VAL A CA 1
ATOM 2502 C C . VAL A 1 324 ? -5.446 3.257 -13.810 1.00 86.88 324 VAL A C 1
ATOM 2504 O O . VAL A 1 324 ? -5.671 3.917 -14.823 1.00 86.88 324 VAL A O 1
ATOM 2507 N N . GLY A 1 325 ? -4.228 3.129 -13.280 1.00 78.44 325 GLY A N 1
ATOM 2508 C CA . GLY A 1 325 ? -2.989 3.596 -13.912 1.00 78.44 325 GLY A CA 1
ATOM 2509 C C . GLY A 1 325 ? -1.958 2.475 -14.044 1.00 78.44 325 GLY A C 1
ATOM 2510 O O . GLY A 1 325 ? -1.897 1.609 -13.169 1.00 78.44 325 GLY A O 1
ATOM 2511 N N . VAL A 1 326 ? -1.162 2.517 -15.118 1.00 75.75 326 VAL A N 1
ATOM 2512 C CA . VAL A 1 326 ? -0.074 1.575 -15.452 1.00 75.75 326 VAL A CA 1
ATOM 2513 C C . VAL A 1 326 ? 1.239 2.338 -15.591 1.00 75.75 326 VAL A C 1
ATOM 2515 O O . VAL A 1 326 ? 1.178 3.470 -16.125 1.00 75.75 326 VAL A O 1
#

Foldseek 3Di:
DDPPDDPDDDDDDDDDDPPFADEDAEQVRQLVQQVVLGHHEYPAAYEHQADPVRHHHDPVVQLVQKDKAQDLADDVQCVVVVNSVVRIAIENGEHNAEYHYVLHEYADASQQQCADPVSHHDHQDDDDFPHDPDPPDTDGIAGHEHYEYLHAPYEYENYEFHLHDPVLQDDPVGDGDLVSQPRSGERYEYQAAYEYYLYEFERHLEGYEHEWARSRNPAQEDADLVVQPWLVVTAYEYEHENYEQESHAAESYEYDYSHDYDFHPPPDPPPVVSDDDFDAAPVRHGDDPPDCPLVPHPRSCRRPHRYHYHHYSYHQYYYNHYHYHD